Protein AF-A0A9E5F5S2-F1 (afdb_monomer_lite)

Radius of gyration: 26.79 Å; chains: 1; bounding box: 68×52×67 Å

Foldseek 3Di:
DPPQQPWDVSLLVVLCVVVVDPDSVLLLVLLQQLLVVCQPAQDPVQKDDLVVDKFFQAQVQWTFADPFFPWFDKKKAQPDDDDDPDSQAAMEIEDQDDPVVLVVVVVVVVVDDDPPDDRHHHYWYWDDDPRIIAIVVGDHGGGMMRTIGGTGKARFFAFDDKAQQFFKWWFADWDDQAQIKTKIFQGPFCPVDDQQWKKAWADDQWALFDVRIWGFHADPDGGMTMTTRHDNGGTGTTMTGRTITGPDTGTDIPCCRPPVLSSNLSSQLSVCVVVVNNVSSVVSVVSNVVSSVVSVCVVCVPDDPPDDPDDD

Secondary structure (DSSP, 8-state):
------SHHHHHHHHHHHHT---HHHHHHHHHHHHHHHTT---TTSB--TTT-EEE--TTSEEEPPTTEEEEEEEEE-SS-SS-----SPEEEEE---HHHHHHHHHHHHHS---TTSPPEEEEEEEEETTEEEEESPPPTT-EEEEEEEEPPPPTTSBPPPEEEEEEEEEEEEESSSSEEEEEE--S-STT--TT-EEEEEESSSB-SSS-EEEEEEEEETTEEEEEE-SSSPPB-EEEEEEEEES-B----HHHHH-HHHHHHHHHHHHHHHTT-HHHHHHHHHHHHHHHHHHHHHHHTT----S-----

Sequence (312 aa):
MSTMIPNADALVTYIKDFTGSTNDAEIKQCIFLAELSMRNLEIPALRTNPWQTIGTIDQDGYLPIPSDMLKPIVFFSTGNGGSATNGTGPWVVYDRIGERDMIAQQLVSQYYLNPVNIPQVYRGTFAEIGQNYEFTPVLGSGAQINMYYYTTWPLLFAAEDDTIASTFGNITTRTGSGPYTITISSLSSSDAFTVGDTIEATAGTGSFGASNTVTVATIANATAITATVTGNVAPTVGTVTNITIVDQTVQNNLVLQSWPEGYVYGTLREYYLKRKMAEDAAVWAQKWNLAWETVTDQNNKGKWSGGHTKMW

Structure (mmCIF, N/CA/C/O backbone):
data_AF-A0A9E5F5S2-F1
#
_entry.id   AF-A0A9E5F5S2-F1
#
loop_
_atom_site.group_PDB
_atom_site.id
_atom_site.type_symbol
_atom_site.label_atom_id
_atom_site.label_alt_id
_atom_site.label_comp_id
_atom_site.label_asym_id
_atom_site.label_entity_id
_atom_site.label_seq_id
_atom_site.pdbx_PDB_ins_code
_atom_site.Cartn_x
_atom_site.Cartn_y
_atom_site.Cartn_z
_atom_site.occupancy
_atom_site.B_iso_or_equiv
_atom_site.auth_seq_id
_atom_site.auth_comp_id
_atom_site.auth_asym_id
_atom_site.auth_atom_id
_atom_site.pdbx_PDB_model_num
ATOM 1 N N . MET A 1 1 ? 2.579 27.359 2.853 1.00 37.12 1 MET A N 1
ATOM 2 C CA . MET A 1 1 ? 2.067 26.768 4.104 1.00 37.12 1 MET A CA 1
ATOM 3 C C . MET A 1 1 ? 2.261 25.273 3.932 1.00 37.12 1 MET A C 1
ATOM 5 O O . MET A 1 1 ? 1.637 24.726 3.039 1.00 37.12 1 MET A O 1
ATOM 9 N N . SER A 1 2 ? 3.236 24.670 4.619 1.00 41.84 2 SER A N 1
ATOM 10 C CA . SER A 1 2 ? 3.487 23.227 4.508 1.00 41.84 2 SER A CA 1
ATOM 11 C C . SER A 1 2 ? 2.298 22.507 5.138 1.00 41.84 2 SER A C 1
ATOM 13 O O . SER A 1 2 ? 2.168 22.474 6.360 1.00 41.84 2 SER A O 1
ATOM 15 N N . THR A 1 3 ? 1.366 22.040 4.311 1.00 56.81 3 THR A N 1
ATOM 16 C CA . THR A 1 3 ? 0.305 21.121 4.724 1.00 56.81 3 THR A CA 1
ATOM 17 C C . THR A 1 3 ? 0.947 19.755 4.883 1.00 56.81 3 THR A C 1
ATOM 19 O O . THR A 1 3 ? 0.893 18.922 3.984 1.00 56.81 3 THR A O 1
ATOM 22 N N . MET A 1 4 ? 1.637 19.552 6.001 1.00 72.75 4 MET A N 1
ATOM 23 C CA . MET A 1 4 ? 2.136 18.233 6.356 1.00 72.75 4 MET A CA 1
ATOM 24 C C . MET A 1 4 ? 0.919 17.353 6.649 1.00 72.75 4 MET A C 1
ATOM 26 O O . MET A 1 4 ? 0.222 17.572 7.637 1.00 72.75 4 MET A O 1
ATOM 30 N N . ILE A 1 5 ? 0.637 16.411 5.750 1.00 87.69 5 ILE A N 1
ATOM 31 C CA . ILE A 1 5 ? -0.422 15.414 5.896 1.00 87.69 5 ILE A CA 1
ATOM 32 C C . ILE A 1 5 ? 0.236 14.170 6.507 1.00 87.69 5 ILE A C 1
ATOM 34 O O . ILE A 1 5 ? 0.958 13.462 5.804 1.00 87.69 5 ILE A O 1
ATOM 38 N N . PRO A 1 6 ? 0.076 13.925 7.821 1.00 87.31 6 PRO A N 1
ATOM 39 C CA . PRO A 1 6 ? 0.868 12.914 8.521 1.00 87.31 6 PRO A CA 1
ATOM 40 C C . PRO A 1 6 ? 0.504 11.478 8.124 1.00 87.31 6 PRO A C 1
ATOM 42 O O . PRO A 1 6 ? 1.368 10.607 8.171 1.00 87.31 6 PRO A O 1
ATOM 45 N N . ASN A 1 7 ? -0.750 11.224 7.744 1.00 91.62 7 ASN A N 1
ATOM 46 C CA . ASN A 1 7 ? -1.261 9.899 7.401 1.00 91.62 7 ASN A CA 1
ATOM 47 C C . ASN A 1 7 ? -2.506 9.980 6.497 1.00 91.62 7 ASN A C 1
ATOM 49 O O . ASN A 1 7 ? -3.013 11.066 6.189 1.00 91.62 7 ASN A O 1
ATOM 53 N N . ALA A 1 8 ? -2.989 8.816 6.068 1.00 92.06 8 ALA A N 1
ATOM 54 C CA . ALA A 1 8 ? -4.125 8.664 5.171 1.00 92.06 8 ALA A CA 1
ATOM 55 C C . ALA A 1 8 ? -5.435 9.219 5.764 1.00 92.06 8 ALA A C 1
ATOM 57 O O . ALA A 1 8 ? -6.196 9.887 5.062 1.00 92.06 8 ALA A O 1
ATOM 58 N N . ASP A 1 9 ? -5.690 9.029 7.058 1.00 91.81 9 ASP A N 1
ATOM 59 C CA . ASP A 1 9 ? -6.893 9.572 7.708 1.00 91.81 9 ASP A CA 1
ATOM 60 C C . ASP A 1 9 ? -6.881 11.107 7.802 1.00 91.81 9 ASP A C 1
ATOM 62 O O . ASP A 1 9 ? -7.912 11.765 7.608 1.00 91.81 9 ASP A O 1
ATOM 66 N N . ALA A 1 10 ? -5.710 11.711 8.017 1.00 92.12 10 ALA A N 1
ATOM 67 C CA . ALA A 1 10 ? -5.547 13.158 7.948 1.00 92.12 10 ALA A CA 1
ATOM 68 C C . ALA A 1 10 ? -5.768 13.684 6.522 1.00 92.12 10 ALA A C 1
ATOM 70 O O . ALA A 1 10 ? -6.356 14.753 6.359 1.00 92.12 10 ALA A O 1
ATOM 71 N N . LEU A 1 11 ? -5.366 12.927 5.489 1.00 94.00 11 LEU A N 1
ATOM 72 C CA . LEU A 1 11 ? -5.682 13.252 4.094 1.00 94.00 11 LEU A CA 1
ATOM 73 C C . LEU A 1 11 ? -7.197 13.247 3.862 1.00 94.00 11 LEU A C 1
ATOM 75 O O . LEU A 1 11 ? -7.732 14.197 3.294 1.00 94.00 11 LEU A O 1
ATOM 79 N N . VAL A 1 12 ? -7.898 12.207 4.322 1.00 94.75 12 VAL A N 1
ATOM 80 C CA . VAL A 1 12 ? -9.362 12.116 4.199 1.00 94.75 12 VAL A CA 1
ATOM 81 C C . VAL A 1 12 ? -10.023 13.305 4.885 1.00 94.75 12 VAL A C 1
ATOM 83 O O . VAL A 1 12 ? -10.849 13.977 4.271 1.00 94.75 12 VAL A O 1
ATOM 86 N N . THR A 1 13 ? -9.620 13.606 6.120 1.00 93.88 13 THR A N 1
ATOM 87 C CA . THR A 1 13 ? -10.146 14.741 6.891 1.00 93.88 13 THR A CA 1
ATOM 88 C C . THR A 1 13 ? -9.920 16.061 6.159 1.00 93.88 13 THR A C 1
ATOM 90 O O . THR A 1 13 ? -10.861 16.825 5.961 1.00 93.88 13 THR A O 1
ATOM 93 N N . TYR A 1 14 ? -8.709 16.287 5.647 1.00 93.88 14 TYR A N 1
ATOM 94 C CA . TYR A 1 14 ? -8.384 17.482 4.872 1.00 93.88 14 TYR A CA 1
ATOM 95 C C . TYR A 1 14 ? -9.286 17.641 3.637 1.00 93.88 14 TYR A C 1
ATOM 97 O O . TYR A 1 14 ? -9.810 18.725 3.378 1.00 93.88 14 TYR A O 1
ATOM 105 N N . ILE A 1 15 ? -9.502 16.564 2.875 1.00 94.56 15 ILE A N 1
ATOM 106 C CA . ILE A 1 15 ? -10.352 16.604 1.679 1.00 94.56 15 ILE A CA 1
ATOM 107 C C . ILE A 1 15 ? -11.823 16.824 2.050 1.00 94.56 15 ILE A C 1
ATOM 109 O O . ILE A 1 15 ? -12.520 17.554 1.341 1.00 94.56 15 ILE A O 1
ATOM 113 N N . LYS A 1 16 ? -12.306 16.249 3.158 1.00 94.38 16 LYS A N 1
ATOM 114 C CA . LYS A 1 16 ? -13.664 16.503 3.669 1.00 94.38 16 LYS A CA 1
ATOM 115 C C . LYS A 1 16 ? -13.862 17.973 3.990 1.00 94.38 16 LYS A C 1
ATOM 117 O O . LYS A 1 16 ? -14.808 18.569 3.482 1.00 94.38 16 LYS A O 1
ATOM 122 N N . ASP A 1 17 ? -12.943 18.555 4.751 1.00 93.31 17 ASP A N 1
ATOM 123 C CA . ASP A 1 17 ? -13.010 19.959 5.152 1.00 93.31 17 ASP A CA 1
ATOM 124 C C . ASP A 1 17 ? -12.942 20.889 3.937 1.00 93.31 17 ASP A C 1
ATOM 126 O O . ASP A 1 17 ? -13.675 21.874 3.858 1.00 93.31 17 ASP A O 1
ATOM 130 N N . PHE A 1 18 ? -12.111 20.547 2.948 1.00 92.56 18 PHE A N 1
ATOM 131 C CA . PHE A 1 18 ? -11.985 21.322 1.717 1.00 92.56 18 PHE A CA 1
ATOM 132 C C . PHE A 1 18 ? -13.246 21.265 0.843 1.00 92.56 18 PHE A C 1
ATOM 134 O O . PHE A 1 18 ? -13.665 22.269 0.270 1.00 92.56 18 PHE A O 1
ATOM 141 N N . THR A 1 19 ? -13.839 20.080 0.702 1.00 92.19 19 THR A N 1
ATOM 142 C CA . THR A 1 19 ? -14.948 19.839 -0.235 1.00 92.19 19 THR A CA 1
ATOM 143 C C . THR A 1 19 ? -16.335 19.970 0.391 1.00 92.19 19 THR A C 1
ATOM 145 O O . THR A 1 19 ? -17.329 19.985 -0.337 1.00 92.19 19 THR A O 1
ATOM 148 N N . GLY A 1 20 ? -16.422 20.011 1.723 1.00 91.81 20 GLY A N 1
ATOM 149 C CA . GLY A 1 20 ? -17.671 19.903 2.478 1.00 91.81 20 GLY A CA 1
ATOM 150 C C . GLY A 1 20 ? -18.318 18.511 2.423 1.00 91.81 20 GLY A C 1
ATOM 151 O O . GLY A 1 20 ? -19.494 18.373 2.757 1.00 91.81 20 GLY A O 1
ATOM 152 N N . SER A 1 21 ? -17.597 17.481 1.965 1.00 91.19 21 SER A N 1
ATOM 153 C CA . SER A 1 21 ? -18.127 16.118 1.862 1.00 91.19 21 SER A CA 1
ATOM 154 C C . SER A 1 21 ? -18.265 15.446 3.228 1.00 91.19 21 SER A C 1
ATOM 156 O O . SER A 1 21 ? -17.401 15.566 4.095 1.00 91.19 21 SER A O 1
ATOM 158 N N . THR A 1 22 ? -19.318 14.645 3.389 1.00 92.12 22 THR A N 1
ATOM 159 C CA . THR A 1 22 ? -19.547 13.799 4.571 1.00 92.12 22 THR A CA 1
ATOM 160 C C . THR A 1 22 ? -19.318 12.308 4.300 1.00 92.12 22 THR A C 1
ATOM 162 O O . THR A 1 22 ? -19.498 11.496 5.204 1.00 92.12 22 THR A O 1
ATOM 165 N N . ASN A 1 23 ? -18.940 11.932 3.071 1.00 92.69 23 ASN A N 1
ATOM 166 C CA . ASN A 1 23 ? -18.805 10.536 2.656 1.00 92.69 23 ASN A CA 1
ATOM 167 C C . ASN A 1 23 ? -17.335 10.093 2.581 1.00 92.69 23 ASN A C 1
ATOM 169 O O . ASN A 1 23 ? -16.642 10.330 1.589 1.00 92.69 23 ASN A O 1
ATOM 173 N N . ASP A 1 24 ? -16.888 9.395 3.623 1.00 92.56 24 ASP A N 1
ATOM 174 C CA . ASP A 1 24 ? -15.506 8.922 3.758 1.00 92.56 24 ASP A CA 1
ATOM 175 C C . ASP A 1 24 ? -15.168 7.849 2.721 1.00 92.56 24 ASP A C 1
ATOM 177 O O . ASP A 1 24 ? -14.097 7.884 2.118 1.00 92.56 24 ASP A O 1
ATOM 181 N N . ALA A 1 25 ? -16.093 6.921 2.460 1.00 92.50 25 ALA A N 1
ATOM 182 C CA . ALA A 1 25 ? -15.890 5.853 1.485 1.00 92.50 25 ALA A CA 1
ATOM 183 C C . ALA A 1 25 ? -15.700 6.416 0.070 1.00 92.50 25 ALA A C 1
ATOM 185 O O . ALA A 1 25 ? -14.863 5.937 -0.695 1.00 92.50 25 ALA A O 1
ATOM 186 N N . GLU A 1 26 ? -16.442 7.469 -0.273 1.00 93.25 26 GLU A N 1
ATOM 187 C CA . GLU A 1 26 ? -16.270 8.163 -1.544 1.00 93.25 26 GLU A CA 1
ATOM 188 C C . GLU A 1 26 ? -14.893 8.825 -1.659 1.00 93.25 26 GLU A C 1
ATOM 190 O O . GLU A 1 26 ? -14.258 8.709 -2.708 1.00 93.25 26 GLU A O 1
ATOM 195 N N . ILE A 1 27 ? -14.426 9.504 -0.611 1.00 95.19 27 ILE A N 1
ATOM 196 C CA . ILE A 1 27 ? -13.112 10.156 -0.635 1.00 95.19 27 ILE A CA 1
ATOM 197 C C . ILE A 1 27 ? -12.002 9.115 -0.739 1.00 95.19 27 ILE A C 1
ATOM 199 O O . ILE A 1 27 ? -11.116 9.277 -1.574 1.00 95.19 27 ILE A O 1
ATOM 203 N N . LYS A 1 28 ? -12.085 8.016 0.020 1.00 94.44 28 LYS A N 1
ATOM 204 C CA . LYS A 1 28 ? -11.127 6.903 -0.072 1.00 94.44 28 LYS A CA 1
ATOM 205 C C . LYS A 1 28 ? -11.060 6.326 -1.493 1.00 94.44 28 LYS A C 1
ATOM 207 O O . LYS A 1 28 ? -9.971 6.090 -2.002 1.00 94.44 28 LYS A O 1
ATOM 212 N N . GLN A 1 29 ? -12.196 6.200 -2.188 1.00 92.81 29 GLN A N 1
ATOM 213 C CA . GLN A 1 29 ? -12.216 5.802 -3.606 1.00 92.81 29 GLN A CA 1
ATOM 214 C C . GLN A 1 29 ? -11.534 6.826 -4.526 1.00 92.81 29 GLN A C 1
ATOM 216 O O . GLN A 1 29 ? -10.833 6.439 -5.457 1.00 92.81 29 GLN A O 1
ATOM 221 N N . CYS A 1 30 ? -11.731 8.126 -4.289 1.00 94.50 30 CYS A N 1
ATOM 222 C CA . CYS A 1 30 ? -11.085 9.174 -5.087 1.00 94.50 30 CYS A CA 1
ATOM 223 C C . CYS A 1 30 ? -9.567 9.208 -4.852 1.00 94.50 30 CYS A C 1
ATOM 225 O O . CYS A 1 30 ? -8.817 9.394 -5.808 1.00 94.50 30 CYS A O 1
ATOM 227 N N . ILE A 1 31 ? -9.119 8.975 -3.612 1.00 94.94 31 ILE A N 1
ATOM 228 C CA . ILE A 1 31 ? -7.698 8.827 -3.265 1.00 94.94 31 ILE A CA 1
ATOM 229 C C . ILE A 1 31 ? -7.101 7.644 -4.026 1.00 94.94 31 ILE A C 1
ATOM 231 O O . ILE A 1 31 ? -6.091 7.806 -4.701 1.00 94.94 31 ILE A O 1
ATOM 235 N N . PHE A 1 32 ? -7.770 6.490 -4.011 1.00 93.00 32 PHE A N 1
ATOM 236 C CA . PHE A 1 32 ? -7.315 5.310 -4.743 1.00 93.00 32 PHE A CA 1
ATOM 237 C C . PHE A 1 32 ? -7.162 5.577 -6.252 1.00 93.00 32 PHE A C 1
ATOM 239 O O . PHE A 1 32 ? -6.137 5.248 -6.846 1.00 93.00 32 PHE A O 1
ATOM 246 N N . LEU A 1 33 ? -8.147 6.227 -6.885 1.00 91.81 33 LEU A N 1
ATOM 247 C CA . LEU A 1 33 ? -8.061 6.598 -8.305 1.00 91.81 33 LEU A CA 1
ATOM 248 C C . LEU A 1 33 ? -6.910 7.580 -8.580 1.00 91.81 33 LEU A C 1
ATOM 250 O O . LEU A 1 33 ? -6.203 7.442 -9.582 1.00 91.81 33 LEU A O 1
ATOM 254 N N . ALA A 1 34 ? -6.686 8.536 -7.677 1.00 91.56 34 ALA A N 1
ATOM 255 C CA . ALA A 1 34 ? -5.553 9.447 -7.756 1.00 91.56 34 ALA A CA 1
ATOM 256 C C . ALA A 1 34 ? -4.217 8.692 -7.662 1.00 91.56 34 ALA A C 1
ATOM 258 O O . ALA A 1 34 ? -3.339 8.905 -8.498 1.00 91.56 34 ALA A O 1
ATOM 259 N N . GLU A 1 35 ? -4.077 7.753 -6.724 1.00 89.94 35 GLU A N 1
ATOM 260 C CA . GLU A 1 35 ? -2.875 6.925 -6.584 1.00 89.94 35 GLU A CA 1
ATOM 261 C C . GLU A 1 35 ? -2.597 6.089 -7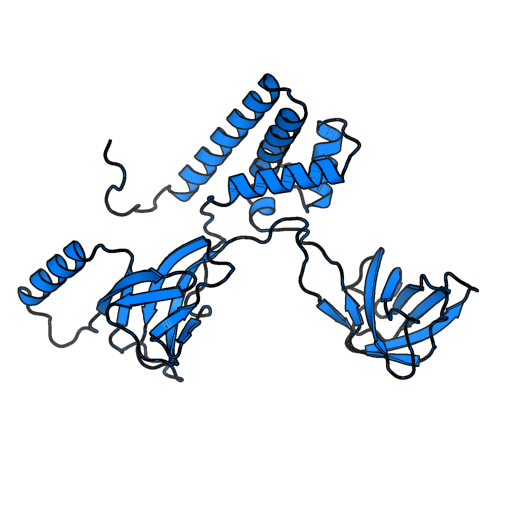.835 1.00 89.94 35 GLU A C 1
ATOM 263 O O . GLU A 1 35 ? -1.448 6.020 -8.276 1.00 89.94 35 GLU A O 1
ATOM 268 N N . LEU A 1 36 ? -3.633 5.518 -8.461 1.00 86.88 36 LEU A N 1
ATOM 269 C CA . LEU A 1 36 ? -3.489 4.798 -9.730 1.00 86.88 36 LEU A CA 1
ATOM 270 C C . LEU A 1 36 ? -2.948 5.700 -10.844 1.00 86.88 36 LEU A C 1
ATOM 272 O O . LEU A 1 36 ? -2.095 5.266 -11.615 1.00 86.88 36 LEU A O 1
ATOM 276 N N . SER A 1 37 ? -3.386 6.961 -10.911 1.00 82.88 37 SER A N 1
ATOM 277 C CA . SER A 1 37 ? -2.828 7.930 -11.867 1.00 82.88 37 SER A CA 1
ATOM 278 C C . SER A 1 37 ? -1.378 8.304 -11.547 1.00 82.88 37 SER A C 1
ATOM 280 O O . SER A 1 37 ? -0.596 8.605 -12.449 1.00 82.88 37 SER A O 1
ATOM 282 N N . MET A 1 38 ? -0.998 8.241 -10.269 1.00 81.38 38 MET A N 1
ATOM 283 C CA . MET A 1 38 ? 0.338 8.595 -9.813 1.00 81.38 38 MET A CA 1
ATOM 284 C C . MET A 1 38 ? 1.350 7.461 -9.976 1.00 81.38 38 MET A C 1
ATOM 286 O O . MET A 1 38 ? 2.538 7.752 -10.023 1.00 81.38 38 MET A O 1
ATOM 290 N N . ARG A 1 39 ? 0.916 6.198 -10.112 1.00 78.12 39 ARG A N 1
ATOM 291 C CA . ARG A 1 39 ? 1.758 4.979 -10.148 1.00 78.12 39 ARG A CA 1
ATOM 292 C C . ARG A 1 39 ? 2.983 5.031 -11.063 1.00 78.12 39 ARG A C 1
ATOM 294 O O . ARG A 1 39 ? 3.971 4.370 -10.773 1.00 78.12 39 ARG A O 1
ATOM 301 N N . ASN A 1 40 ? 2.938 5.817 -12.133 1.00 68.88 40 ASN A N 1
ATOM 302 C CA . ASN A 1 40 ? 4.051 5.956 -13.074 1.00 68.88 40 ASN A CA 1
ATOM 303 C C . ASN A 1 40 ? 5.129 6.957 -12.617 1.00 68.88 40 ASN A C 1
ATOM 305 O O . ASN A 1 40 ? 6.043 7.263 -13.384 1.00 68.88 40 ASN A O 1
ATOM 309 N N . LEU A 1 41 ? 5.021 7.507 -11.403 1.00 71.69 41 LEU A N 1
ATOM 310 C CA . LEU A 1 41 ? 5.956 8.501 -10.896 1.00 71.69 41 LEU A CA 1
ATOM 311 C C . LEU A 1 41 ? 7.249 7.820 -10.461 1.00 71.69 41 LEU A C 1
ATOM 313 O O . LEU A 1 41 ? 7.277 7.054 -9.499 1.00 71.69 41 LEU A O 1
ATOM 317 N N . GLU A 1 42 ? 8.347 8.145 -11.136 1.00 63.94 42 GLU A N 1
ATOM 318 C CA . GLU A 1 42 ? 9.665 7.660 -10.741 1.00 63.94 42 GLU A CA 1
ATOM 319 C C . GLU A 1 42 ? 10.190 8.475 -9.547 1.00 63.94 42 GLU A C 1
ATOM 321 O O . GLU A 1 42 ? 10.704 9.578 -9.726 1.00 63.94 42 GLU A O 1
ATOM 326 N N . ILE A 1 43 ? 10.118 7.940 -8.325 1.00 65.25 43 ILE A N 1
ATOM 327 C CA . ILE A 1 43 ? 10.698 8.586 -7.132 1.00 65.25 43 ILE A CA 1
ATOM 328 C C . ILE A 1 43 ? 12.013 7.887 -6.748 1.00 65.25 43 ILE A C 1
ATOM 330 O O . ILE A 1 43 ? 12.046 6.659 -6.675 1.00 65.25 43 ILE A O 1
ATOM 334 N N . PRO A 1 44 ? 13.110 8.620 -6.452 1.00 61.03 44 PRO A N 1
ATOM 335 C CA . PRO A 1 44 ? 14.392 8.018 -6.067 1.00 61.03 44 PRO A CA 1
ATOM 336 C C . PRO A 1 44 ? 14.330 7.094 -4.848 1.00 61.03 44 PRO A C 1
ATOM 338 O O . PRO A 1 44 ? 15.100 6.142 -4.780 1.00 61.03 44 PRO A O 1
ATOM 341 N N . ALA A 1 45 ? 13.428 7.377 -3.903 1.00 65.88 45 ALA A N 1
ATOM 342 C CA . ALA A 1 45 ? 13.227 6.586 -2.691 1.00 65.88 45 ALA A CA 1
ATOM 343 C C . ALA A 1 45 ? 12.614 5.199 -2.961 1.00 65.88 45 ALA A C 1
ATOM 345 O O . ALA A 1 45 ? 12.667 4.331 -2.099 1.00 65.88 45 ALA A O 1
ATOM 346 N N . LEU A 1 46 ? 12.053 4.984 -4.153 1.00 75.69 46 LEU A N 1
ATOM 347 C CA . LEU A 1 46 ? 11.408 3.740 -4.561 1.00 75.69 46 LEU A CA 1
ATOM 348 C C . LEU A 1 46 ? 12.338 2.913 -5.445 1.00 75.69 46 LEU A C 1
ATOM 350 O O . LEU A 1 46 ? 12.003 2.565 -6.573 1.00 75.69 46 LEU A O 1
ATOM 354 N N . ARG A 1 47 ? 13.560 2.669 -4.977 1.00 80.81 47 ARG A N 1
ATOM 355 C CA . ARG A 1 47 ? 14.541 1.842 -5.683 1.00 80.81 47 ARG A CA 1
ATOM 356 C C . ARG A 1 47 ? 15.036 0.748 -4.763 1.00 80.81 47 ARG A C 1
ATOM 358 O O . ARG A 1 47 ? 15.318 1.005 -3.594 1.00 80.81 47 ARG A O 1
ATOM 365 N N . THR A 1 48 ? 15.185 -0.452 -5.302 1.00 86.19 48 THR A N 1
ATOM 366 C CA . THR A 1 48 ? 15.706 -1.577 -4.530 1.00 86.19 48 THR A CA 1
ATOM 367 C C . THR A 1 48 ? 17.191 -1.424 -4.215 1.00 86.19 48 THR A C 1
ATOM 369 O O . THR A 1 48 ? 17.948 -0.778 -4.942 1.00 86.19 48 THR A O 1
ATOM 372 N N . ASN A 1 49 ? 17.635 -2.057 -3.127 1.00 85.06 49 ASN A N 1
ATOM 373 C CA . ASN A 1 49 ? 19.053 -2.312 -2.909 1.00 85.06 49 ASN A CA 1
ATOM 374 C C . ASN A 1 49 ? 19.416 -3.646 -3.586 1.00 85.06 49 ASN A C 1
ATOM 376 O O . ASN A 1 49 ? 18.976 -4.698 -3.105 1.00 85.06 49 ASN A O 1
ATOM 380 N N . PRO A 1 50 ? 20.225 -3.651 -4.661 1.00 81.31 50 PRO A N 1
ATOM 381 C CA . PRO A 1 50 ? 20.505 -4.868 -5.420 1.00 81.31 50 PRO A CA 1
ATOM 382 C C . PRO A 1 50 ? 21.296 -5.914 -4.628 1.00 81.31 50 PRO A C 1
ATOM 384 O O . PRO A 1 50 ? 21.300 -7.081 -5.001 1.00 81.31 50 PRO A O 1
ATOM 387 N N . TRP A 1 51 ? 21.940 -5.538 -3.521 1.00 81.94 51 TRP A N 1
ATOM 388 C CA . TRP A 1 51 ? 22.669 -6.474 -2.656 1.00 81.94 51 TRP A CA 1
ATOM 389 C C . TRP A 1 51 ? 21.773 -7.227 -1.669 1.00 81.94 51 TRP A C 1
ATOM 391 O O . TRP A 1 51 ? 22.198 -8.223 -1.094 1.00 81.94 51 TRP A O 1
ATOM 401 N N . GLN A 1 52 ? 20.545 -6.749 -1.472 1.00 86.12 52 GLN A N 1
ATOM 402 C CA . GLN A 1 52 ? 19.534 -7.383 -0.619 1.00 86.12 52 GLN A CA 1
ATOM 403 C C . GLN A 1 52 ? 18.403 -7.996 -1.449 1.00 86.12 52 GLN A C 1
ATOM 405 O O . GLN A 1 52 ? 17.723 -8.908 -0.994 1.00 86.12 52 GLN A O 1
ATOM 410 N N . THR A 1 53 ? 18.225 -7.511 -2.678 1.00 89.06 53 THR A N 1
ATOM 411 C CA . THR A 1 53 ? 17.146 -7.918 -3.576 1.00 89.06 53 THR A CA 1
ATOM 412 C C . THR A 1 53 ? 17.686 -8.923 -4.583 1.00 89.06 53 THR A C 1
ATOM 414 O O . THR A 1 53 ? 18.234 -8.547 -5.622 1.00 89.06 53 THR A O 1
ATOM 417 N N . ILE A 1 54 ? 17.582 -10.206 -4.240 1.00 89.56 54 ILE A N 1
ATOM 418 C CA . ILE A 1 54 ? 18.155 -11.307 -5.017 1.00 89.56 54 ILE A CA 1
ATOM 419 C C . ILE A 1 54 ? 17.027 -12.184 -5.552 1.00 89.56 54 ILE A C 1
ATOM 421 O O . ILE A 1 54 ? 16.279 -12.793 -4.790 1.00 89.56 54 ILE A O 1
ATOM 425 N N . GLY A 1 55 ? 16.925 -12.244 -6.874 1.00 88.75 55 GLY A N 1
ATOM 426 C CA . GLY A 1 55 ? 16.062 -13.164 -7.595 1.00 88.75 55 GLY A CA 1
ATOM 427 C C . GLY A 1 55 ? 16.745 -14.514 -7.789 1.00 88.75 55 GLY A C 1
ATOM 428 O O . GLY A 1 55 ? 17.969 -14.577 -7.916 1.00 88.75 55 GLY A O 1
ATOM 429 N N . THR A 1 56 ? 15.965 -15.592 -7.816 1.00 91.25 56 THR A N 1
ATOM 430 C CA . THR A 1 56 ? 16.470 -16.940 -8.110 1.00 91.25 56 THR A CA 1
ATOM 431 C C . THR A 1 56 ? 15.796 -17.460 -9.367 1.00 91.25 56 THR A C 1
ATOM 433 O O . THR A 1 56 ? 14.576 -17.370 -9.489 1.00 91.25 56 THR A O 1
ATOM 436 N N . ILE A 1 57 ? 16.603 -17.977 -10.290 1.00 89.75 57 ILE A N 1
ATOM 437 C CA . ILE A 1 57 ? 16.132 -18.574 -11.537 1.00 89.75 57 ILE A CA 1
ATOM 438 C C . ILE A 1 57 ? 15.428 -19.897 -11.235 1.00 89.75 57 ILE A C 1
ATOM 440 O O . ILE A 1 57 ? 15.972 -20.742 -10.515 1.00 89.75 57 ILE A O 1
ATOM 444 N N . ASP A 1 58 ? 14.223 -20.053 -11.772 1.00 90.00 58 ASP A N 1
ATOM 445 C CA . ASP A 1 58 ? 13.410 -21.254 -11.643 1.00 90.00 58 ASP A CA 1
ATOM 446 C C . ASP A 1 58 ? 13.972 -22.429 -12.463 1.00 90.00 58 ASP A C 1
ATOM 448 O O . ASP A 1 58 ? 15.025 -22.348 -13.102 1.00 90.00 58 ASP A O 1
ATOM 452 N N . GLN A 1 59 ? 13.278 -23.565 -12.411 1.00 89.12 59 GLN A N 1
ATOM 453 C CA . GLN A 1 59 ? 13.702 -24.783 -13.099 1.00 89.12 59 GLN A CA 1
ATOM 454 C C . GLN A 1 59 ? 13.723 -24.635 -14.630 1.00 89.12 59 GLN A C 1
ATOM 456 O O . GLN A 1 59 ? 14.505 -25.322 -15.291 1.00 89.12 59 GLN A O 1
ATOM 461 N N . ASP A 1 60 ? 12.902 -23.741 -15.176 1.00 87.00 60 ASP A N 1
ATOM 462 C CA . ASP A 1 60 ? 12.736 -23.534 -16.612 1.00 87.00 60 ASP A CA 1
ATOM 463 C C . ASP A 1 60 ? 13.658 -22.426 -17.157 1.00 87.00 60 ASP A C 1
ATOM 465 O O . ASP A 1 60 ? 13.686 -22.183 -18.363 1.00 87.00 60 ASP A O 1
ATOM 469 N N . GLY A 1 61 ? 14.471 -21.798 -16.298 1.00 84.44 61 GLY A N 1
ATOM 470 C CA . GLY A 1 61 ? 15.437 -20.770 -16.689 1.00 84.44 61 GLY A CA 1
ATOM 471 C C . GLY A 1 61 ? 14.901 -19.339 -16.608 1.00 84.44 61 GLY A C 1
ATOM 472 O O . GLY A 1 61 ? 15.563 -18.418 -17.094 1.00 84.44 61 GLY A O 1
ATOM 473 N N . TYR A 1 62 ? 13.744 -19.128 -15.976 1.00 90.12 62 TYR A N 1
ATOM 474 C CA . TYR A 1 62 ? 13.117 -17.818 -15.844 1.00 90.12 62 TYR A CA 1
ATOM 475 C C . TYR A 1 62 ? 13.264 -17.225 -14.443 1.00 90.12 62 TYR A C 1
ATOM 477 O O . TYR A 1 62 ? 13.424 -17.920 -13.441 1.00 90.12 62 TYR A O 1
ATOM 485 N N . LEU A 1 63 ? 13.192 -15.899 -14.364 1.00 91.12 63 LEU A N 1
ATOM 486 C CA . LEU A 1 63 ? 13.132 -15.161 -13.107 1.00 91.12 63 LEU A CA 1
ATOM 487 C C . LEU A 1 63 ? 11.711 -14.638 -12.881 1.00 91.12 63 LEU A C 1
ATOM 489 O O . LEU A 1 63 ? 11.274 -13.793 -13.661 1.00 91.12 63 LEU A O 1
ATOM 493 N N . PRO A 1 64 ? 11.009 -15.046 -11.812 1.00 93.31 64 PRO A N 1
ATOM 494 C CA . PRO A 1 64 ? 9.727 -14.448 -11.456 1.00 93.31 64 PRO A CA 1
ATOM 495 C C . PRO A 1 64 ? 9.846 -12.940 -11.246 1.00 93.31 64 PRO A C 1
ATOM 497 O O . PRO A 1 64 ? 10.796 -12.483 -10.610 1.00 93.31 64 PRO A O 1
ATOM 500 N N . ILE A 1 65 ? 8.892 -12.166 -11.765 1.00 90.31 65 ILE A N 1
ATOM 501 C CA . ILE A 1 65 ? 8.830 -10.715 -11.563 1.00 90.31 65 ILE A CA 1
ATOM 502 C C . ILE A 1 65 ? 8.291 -10.444 -10.148 1.00 90.31 65 ILE A C 1
ATOM 504 O O . ILE A 1 65 ? 7.148 -10.809 -9.864 1.00 90.31 65 ILE A O 1
ATOM 508 N N . PRO A 1 66 ? 9.067 -9.797 -9.253 1.00 89.81 66 PRO A N 1
ATOM 509 C CA . PRO A 1 66 ? 8.555 -9.307 -7.982 1.00 89.81 66 PRO A CA 1
ATOM 510 C C . PRO A 1 66 ? 7.241 -8.533 -8.113 1.00 89.81 66 PRO A C 1
ATOM 512 O O . PRO A 1 66 ? 7.100 -7.664 -8.973 1.00 89.81 66 PRO A O 1
ATOM 515 N N . SER A 1 67 ? 6.300 -8.805 -7.210 1.00 84.62 67 SER A N 1
ATOM 516 C CA . SER A 1 67 ? 4.981 -8.160 -7.185 1.00 84.62 67 SER A CA 1
ATOM 517 C C . SER A 1 67 ? 5.043 -6.649 -6.958 1.00 84.62 67 SER A C 1
ATOM 519 O O . SER A 1 67 ? 4.097 -5.938 -7.285 1.00 84.62 67 SER A O 1
ATOM 521 N N . ASP A 1 68 ? 6.142 -6.161 -6.385 1.00 85.50 68 ASP A N 1
ATOM 522 C CA . ASP A 1 68 ? 6.393 -4.750 -6.123 1.00 85.50 68 ASP A CA 1
ATOM 523 C C . ASP A 1 68 ? 7.196 -4.064 -7.240 1.00 85.50 68 ASP A C 1
ATOM 525 O O . ASP A 1 68 ? 7.521 -2.884 -7.117 1.00 85.50 68 ASP A O 1
ATOM 529 N N . MET A 1 69 ? 7.552 -4.759 -8.325 1.00 85.19 69 MET A N 1
ATOM 530 C CA . MET A 1 69 ? 8.358 -4.174 -9.395 1.00 85.19 69 MET A CA 1
ATOM 531 C C . MET A 1 69 ? 7.514 -3.298 -10.322 1.00 85.19 69 MET A C 1
ATOM 533 O O . MET A 1 69 ? 6.668 -3.787 -11.063 1.00 85.19 69 MET A O 1
ATOM 537 N N . LEU A 1 70 ? 7.812 -1.995 -10.347 1.00 80.88 70 LEU A N 1
ATOM 538 C CA . LEU A 1 70 ? 7.234 -1.049 -11.305 1.00 80.88 70 LEU A CA 1
ATOM 539 C C . LEU A 1 70 ? 7.971 -1.094 -12.646 1.00 80.88 70 LEU A C 1
ATOM 541 O O . LEU A 1 70 ? 7.358 -1.109 -13.710 1.00 80.88 70 LEU A O 1
ATOM 545 N N . LYS A 1 71 ? 9.306 -1.029 -12.601 1.00 80.25 71 LYS A N 1
ATOM 546 C CA . LYS A 1 71 ? 10.133 -0.917 -13.805 1.00 80.25 71 LYS A CA 1
ATOM 547 C C . LYS A 1 71 ? 11.555 -1.419 -13.545 1.00 80.25 71 LYS A C 1
ATOM 549 O O . LYS A 1 71 ? 12.211 -0.891 -12.642 1.00 80.25 71 LYS A O 1
ATOM 554 N N . PRO A 1 72 ? 12.089 -2.344 -14.362 1.00 80.56 72 PRO A N 1
ATOM 555 C CA . PRO A 1 72 ? 13.460 -2.812 -14.204 1.00 80.56 72 PRO A CA 1
ATOM 556 C C . PRO A 1 72 ? 14.461 -1.717 -14.595 1.00 80.56 72 PRO A C 1
ATOM 558 O O . PRO A 1 72 ? 14.243 -0.986 -15.572 1.00 80.56 72 PRO A O 1
ATOM 561 N N . ILE A 1 73 ? 15.555 -1.596 -13.835 1.00 79.75 73 ILE A N 1
ATOM 562 C CA . ILE A 1 73 ? 16.669 -0.688 -14.147 1.00 79.75 73 ILE A CA 1
ATOM 563 C C . ILE A 1 73 ? 17.840 -1.500 -14.699 1.00 79.75 73 ILE A C 1
ATOM 565 O O . ILE A 1 73 ? 18.219 -1.297 -15.844 1.00 79.75 73 ILE A O 1
ATOM 569 N N . VAL A 1 74 ? 18.402 -2.408 -13.896 1.00 83.56 74 VAL A N 1
ATOM 570 C CA . VAL A 1 74 ? 19.539 -3.263 -14.269 1.00 83.56 74 VAL A CA 1
ATOM 571 C C . VAL A 1 74 ? 19.483 -4.560 -13.473 1.00 83.56 74 VAL A C 1
ATOM 573 O O . VAL A 1 74 ? 19.177 -4.554 -12.279 1.00 83.56 74 VAL A O 1
ATOM 576 N N . PHE A 1 75 ? 19.861 -5.660 -14.115 1.00 86.94 75 PHE A N 1
ATOM 577 C CA . PHE A 1 75 ? 20.075 -6.940 -13.449 1.00 86.94 75 PHE A CA 1
ATOM 578 C C . PHE A 1 75 ? 21.526 -7.366 -13.618 1.00 86.94 75 PHE A C 1
ATOM 580 O O . PHE A 1 75 ? 22.124 -7.133 -14.668 1.00 86.94 75 PHE A O 1
ATOM 587 N N . PHE A 1 76 ? 22.120 -7.976 -12.597 1.00 83.56 76 PHE A N 1
ATOM 588 C CA . PHE A 1 76 ? 23.477 -8.492 -12.734 1.00 83.56 76 PHE A CA 1
ATOM 589 C C . PHE A 1 76 ? 23.697 -9.791 -11.973 1.00 83.56 76 PHE A C 1
ATOM 591 O O . PHE A 1 76 ? 23.125 -10.024 -10.911 1.00 83.56 76 PHE A O 1
ATOM 598 N N . SER A 1 77 ? 24.553 -10.634 -12.542 1.00 80.31 77 SER A N 1
ATOM 599 C CA . SER A 1 77 ? 25.079 -11.829 -11.895 1.00 80.31 77 SER A CA 1
ATOM 600 C C . SER A 1 77 ? 26.548 -11.609 -11.566 1.00 80.31 77 SER A C 1
ATOM 602 O O . SER A 1 77 ? 27.326 -11.223 -12.442 1.00 80.31 77 SER A O 1
ATOM 604 N N . THR A 1 78 ? 26.938 -11.875 -10.322 1.00 71.56 78 THR A N 1
ATOM 605 C CA . THR A 1 78 ? 28.335 -11.762 -9.870 1.00 71.56 78 THR A CA 1
ATOM 606 C C . THR A 1 78 ? 29.147 -13.047 -10.06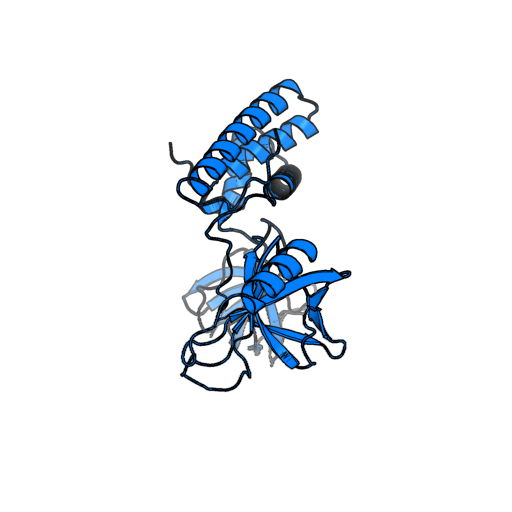8 1.00 71.56 78 THR A C 1
ATOM 608 O O . THR A 1 78 ? 30.329 -13.066 -9.731 1.00 71.56 78 THR A O 1
ATOM 611 N N . GLY A 1 79 ? 28.536 -14.108 -10.613 1.00 63.38 79 GLY A N 1
ATOM 612 C CA . GLY A 1 79 ? 29.129 -15.444 -10.699 1.00 63.38 79 GLY A CA 1
ATOM 613 C C . GLY A 1 79 ? 29.125 -16.160 -9.342 1.00 63.38 79 GLY A C 1
ATOM 614 O O . GLY A 1 79 ? 29.616 -15.630 -8.355 1.00 63.38 79 GLY A O 1
ATOM 615 N N . ASN A 1 80 ? 28.526 -17.354 -9.313 1.00 53.19 80 ASN A N 1
ATOM 616 C CA . ASN A 1 80 ? 28.398 -18.303 -8.195 1.00 53.19 80 ASN A CA 1
ATOM 617 C C . ASN A 1 80 ? 28.221 -17.705 -6.776 1.00 53.19 80 ASN A C 1
ATOM 619 O O . ASN A 1 80 ? 29.181 -17.409 -6.065 1.00 53.19 80 ASN A O 1
ATOM 623 N N . GLY A 1 81 ? 26.958 -17.597 -6.351 1.00 47.41 81 GLY A N 1
ATOM 624 C CA . GLY A 1 81 ? 26.560 -17.223 -4.997 1.00 47.41 81 GLY A CA 1
ATOM 625 C C . GLY A 1 81 ? 27.010 -18.246 -3.952 1.00 47.41 81 GLY A C 1
ATOM 626 O O . GLY A 1 81 ? 26.830 -19.451 -4.111 1.00 47.41 81 GLY A O 1
ATOM 627 N N . GLY A 1 82 ? 27.610 -17.745 -2.874 1.00 42.12 82 GLY A N 1
ATOM 628 C CA . GLY A 1 82 ? 28.048 -18.549 -1.737 1.00 42.12 82 GLY A CA 1
ATOM 629 C C . GLY A 1 82 ? 29.324 -18.004 -1.107 1.00 42.12 82 GLY A C 1
ATOM 630 O O . GLY A 1 82 ? 30.412 -18.493 -1.376 1.00 42.12 82 GLY A O 1
ATOM 631 N N . SER A 1 83 ? 29.192 -17.002 -0.235 1.00 41.25 83 SER A N 1
ATOM 632 C CA . SER A 1 83 ? 30.222 -16.639 0.752 1.00 41.25 83 SER A CA 1
ATOM 633 C C . SER A 1 83 ? 31.627 -16.285 0.216 1.00 41.25 83 SER A C 1
ATOM 635 O O . SER A 1 83 ? 32.628 -16.739 0.771 1.00 41.25 83 SER A O 1
ATOM 637 N N . ALA A 1 84 ? 31.738 -15.427 -0.804 1.00 39.59 84 ALA A N 1
ATOM 638 C CA . ALA A 1 84 ? 33.028 -14.880 -1.233 1.00 39.59 84 ALA A CA 1
ATOM 639 C C . ALA A 1 84 ? 33.047 -13.346 -1.153 1.00 39.59 84 ALA A C 1
ATOM 641 O O . ALA A 1 84 ? 32.465 -12.641 -1.969 1.00 39.59 84 ALA A O 1
ATOM 642 N N . THR A 1 85 ? 33.780 -12.829 -0.172 1.00 40.03 85 THR A N 1
ATOM 643 C CA . THR A 1 85 ? 34.110 -11.413 0.058 1.00 40.03 85 THR A CA 1
ATOM 644 C C . THR A 1 85 ? 35.067 -10.809 -0.984 1.00 40.03 85 THR A C 1
ATOM 646 O O . THR A 1 85 ? 35.640 -9.754 -0.737 1.00 40.03 85 THR A O 1
ATOM 649 N N . ASN A 1 86 ? 35.243 -11.421 -2.161 1.00 42.47 86 ASN A N 1
ATOM 650 C CA . ASN A 1 86 ? 36.161 -10.935 -3.196 1.00 42.47 86 ASN A CA 1
ATOM 651 C C . ASN A 1 86 ? 35.461 -10.831 -4.558 1.00 42.47 86 ASN A C 1
ATOM 653 O O . ASN A 1 86 ? 35.299 -11.816 -5.276 1.00 42.47 86 ASN A O 1
ATOM 657 N N . GLY A 1 87 ? 35.052 -9.604 -4.895 1.00 49.56 87 GLY A N 1
ATOM 658 C CA . GLY A 1 87 ? 34.367 -9.212 -6.130 1.00 49.56 87 GLY A CA 1
ATOM 659 C C . GLY A 1 87 ? 35.246 -9.248 -7.383 1.00 49.56 87 GLY A C 1
ATOM 660 O O . GLY A 1 87 ? 35.446 -8.223 -8.028 1.00 49.56 87 GLY A O 1
ATOM 661 N N . THR A 1 88 ? 35.754 -10.423 -7.746 1.00 47.62 88 THR A N 1
ATOM 662 C CA . THR A 1 88 ? 36.561 -10.633 -8.962 1.00 47.62 88 THR A CA 1
ATOM 663 C C . THR A 1 88 ? 36.134 -11.894 -9.719 1.00 47.62 88 THR A C 1
ATOM 665 O O . THR A 1 88 ? 36.960 -12.743 -10.043 1.00 47.62 88 THR A O 1
ATOM 668 N N . GLY A 1 89 ? 34.834 -12.035 -9.986 1.00 51.94 89 GLY A N 1
ATOM 669 C CA . GLY A 1 89 ? 34.304 -12.923 -11.032 1.00 51.94 89 GLY A CA 1
ATOM 670 C C . GLY A 1 89 ? 33.991 -12.137 -12.314 1.00 51.94 89 GLY A C 1
ATOM 671 O O . GLY A 1 89 ? 34.003 -10.906 -12.270 1.00 51.94 89 GLY A O 1
ATOM 672 N N . PRO A 1 90 ? 33.722 -12.782 -13.464 1.00 54.50 90 PRO A N 1
ATOM 673 C CA . PRO A 1 90 ? 33.110 -12.100 -14.602 1.00 54.50 90 PRO A CA 1
ATOM 674 C C . PRO A 1 90 ? 31.674 -11.698 -14.242 1.00 54.50 90 PRO A C 1
ATOM 676 O O . PRO A 1 90 ? 30.915 -12.510 -13.715 1.00 54.50 90 PRO A O 1
ATOM 679 N N . TRP A 1 91 ? 31.305 -10.444 -14.502 1.00 68.25 91 TRP A N 1
ATOM 680 C CA . TRP A 1 91 ? 29.957 -9.947 -14.205 1.00 68.25 91 TRP A CA 1
ATOM 681 C C . TRP A 1 91 ? 29.144 -10.005 -15.487 1.00 68.25 91 TRP A C 1
ATOM 683 O O . TRP A 1 91 ? 29.585 -9.468 -16.503 1.00 68.25 91 TRP A O 1
ATOM 693 N N . VAL A 1 92 ? 27.966 -10.623 -15.450 1.00 72.38 92 VAL A N 1
ATOM 694 C CA . VAL A 1 92 ? 26.995 -10.470 -16.541 1.00 72.38 92 VAL A CA 1
ATOM 695 C C . VAL A 1 92 ? 26.018 -9.388 -16.124 1.00 72.38 92 VAL A C 1
ATOM 697 O O . VAL A 1 92 ? 25.336 -9.539 -15.114 1.00 72.38 92 VAL A O 1
ATOM 700 N N . VAL A 1 93 ? 25.978 -8.291 -16.874 1.00 79.06 93 VAL A N 1
ATOM 701 C CA . VAL A 1 93 ? 25.037 -7.189 -16.661 1.00 79.06 93 VAL A CA 1
ATOM 702 C C . VAL A 1 93 ? 23.990 -7.237 -17.761 1.00 79.06 93 VAL A C 1
ATOM 704 O O . VAL A 1 93 ? 24.320 -7.085 -18.939 1.00 79.06 93 VAL A O 1
ATOM 707 N N . TYR A 1 94 ? 22.738 -7.426 -17.366 1.00 78.38 94 TYR A N 1
ATOM 708 C CA . TYR A 1 94 ? 21.586 -7.431 -18.251 1.00 78.38 94 TYR A CA 1
ATOM 709 C C . TYR A 1 94 ? 20.913 -6.058 -18.251 1.00 78.38 94 TYR A C 1
ATOM 711 O O . TYR A 1 94 ? 20.649 -5.474 -17.195 1.00 78.38 94 TYR A O 1
ATOM 719 N N . ASP A 1 95 ? 20.648 -5.553 -19.450 1.00 75.56 95 ASP A N 1
ATOM 720 C CA . ASP A 1 95 ? 20.024 -4.254 -19.704 1.00 75.56 95 ASP A CA 1
ATOM 721 C C . ASP A 1 95 ? 18.985 -4.391 -20.832 1.00 75.56 95 ASP A C 1
ATOM 723 O O . ASP A 1 95 ? 19.021 -5.354 -21.599 1.00 75.56 95 ASP A O 1
ATOM 727 N N . ARG A 1 96 ? 18.081 -3.417 -20.975 1.00 68.56 96 ARG A N 1
ATOM 728 C CA . ARG A 1 96 ? 17.091 -3.329 -22.063 1.00 68.56 96 ARG A CA 1
ATOM 729 C C . ARG A 1 96 ? 17.702 -2.827 -23.370 1.00 68.56 96 ARG A C 1
ATOM 731 O O . ARG A 1 96 ? 17.166 -1.936 -24.028 1.00 68.56 96 ARG A O 1
ATOM 738 N N . ILE A 1 97 ? 18.839 -3.390 -23.754 1.00 61.62 97 ILE A N 1
ATOM 739 C CA . ILE A 1 97 ? 19.432 -3.140 -25.064 1.00 61.62 97 ILE A CA 1
ATOM 740 C C . ILE A 1 97 ? 18.751 -4.028 -26.109 1.00 61.62 97 ILE A C 1
ATOM 742 O O . ILE A 1 97 ? 18.515 -5.216 -25.881 1.00 61.62 97 ILE A O 1
ATOM 746 N N . GLY A 1 98 ? 18.432 -3.449 -27.269 1.00 61.88 98 GLY A N 1
ATOM 747 C CA . GLY A 1 98 ? 17.936 -4.221 -28.406 1.00 61.88 98 GLY A CA 1
ATOM 748 C C . GLY A 1 98 ? 19.016 -5.171 -28.930 1.00 61.88 98 GLY A C 1
ATOM 749 O O . GLY A 1 98 ? 20.201 -4.831 -28.934 1.00 61.88 98 GLY A O 1
ATOM 750 N N . GLU A 1 99 ? 18.618 -6.346 -29.421 1.00 58.75 99 GLU A N 1
ATOM 751 C CA . GLU A 1 99 ? 19.537 -7.398 -29.894 1.00 58.75 99 GLU A CA 1
ATOM 752 C C . GLU A 1 99 ? 20.550 -6.891 -30.936 1.00 58.75 99 GLU A C 1
ATOM 754 O O . GLU A 1 99 ? 21.714 -7.291 -30.942 1.00 58.75 99 GLU A O 1
ATOM 759 N N . ARG A 1 100 ? 20.140 -5.939 -31.785 1.00 56.62 100 ARG A N 1
ATOM 760 C CA . ARG A 1 100 ? 20.996 -5.326 -32.811 1.00 56.62 100 ARG A CA 1
ATOM 761 C C . ARG A 1 100 ? 22.161 -4.523 -32.220 1.00 56.62 100 ARG A C 1
ATOM 763 O O . ARG A 1 100 ? 23.261 -4.554 -32.770 1.00 56.62 100 ARG A O 1
ATOM 770 N N . ASP A 1 101 ?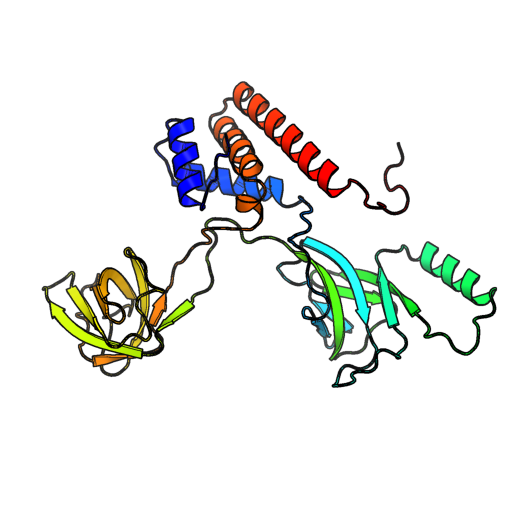 21.938 -3.829 -31.108 1.00 59.53 101 ASP A N 1
ATOM 771 C CA . ASP A 1 101 ? 22.972 -3.022 -30.454 1.00 59.53 101 ASP A CA 1
ATOM 772 C C . ASP A 1 101 ? 23.921 -3.912 -29.636 1.00 59.53 101 ASP A C 1
ATOM 774 O O . ASP A 1 101 ? 25.123 -3.648 -29.578 1.00 59.53 101 ASP A O 1
ATOM 778 N N . MET A 1 102 ? 23.413 -5.028 -29.100 1.00 64.38 102 MET A N 1
ATOM 779 C CA . MET A 1 102 ? 24.231 -6.082 -28.492 1.00 64.38 102 MET A CA 1
ATOM 780 C C . MET A 1 102 ? 25.185 -6.713 -29.520 1.00 64.38 102 MET A C 1
ATOM 782 O O . MET A 1 102 ? 26.381 -6.827 -29.255 1.00 64.38 102 MET A O 1
ATOM 786 N N . ILE A 1 103 ? 24.690 -7.053 -30.716 1.00 60.28 103 ILE A N 1
ATOM 787 C CA . ILE A 1 103 ? 25.512 -7.600 -31.811 1.00 60.28 103 ILE A CA 1
ATOM 788 C C . ILE A 1 103 ? 26.569 -6.583 -32.262 1.00 60.28 103 ILE A C 1
ATOM 790 O O . ILE A 1 103 ? 27.733 -6.941 -32.444 1.00 60.28 103 ILE A O 1
ATOM 794 N N . ALA A 1 104 ? 26.202 -5.305 -32.399 1.00 58.81 104 ALA A N 1
ATOM 795 C CA . ALA A 1 104 ? 27.146 -4.253 -32.770 1.00 58.81 104 ALA A CA 1
ATOM 796 C C . ALA A 1 104 ? 28.281 -4.106 -31.740 1.00 58.81 104 ALA A C 1
ATOM 798 O O . ALA A 1 104 ? 29.448 -4.002 -32.118 1.00 58.81 104 ALA A O 1
ATOM 799 N N . GLN A 1 105 ? 27.967 -4.158 -30.443 1.00 63.62 105 GLN A N 1
ATOM 800 C CA . GLN A 1 105 ? 28.978 -4.093 -29.384 1.00 63.62 105 GLN A CA 1
ATOM 801 C C . GLN A 1 105 ? 29.836 -5.359 -29.299 1.00 63.62 105 GLN A C 1
ATOM 803 O O . GLN A 1 105 ? 31.041 -5.255 -29.072 1.00 63.62 105 GLN A O 1
ATOM 808 N N . GLN A 1 106 ? 29.258 -6.542 -29.521 1.00 64.88 106 GLN A N 1
ATOM 809 C CA . GLN A 1 106 ? 30.017 -7.794 -29.591 1.00 64.88 106 GLN A CA 1
ATOM 810 C C . GLN A 1 106 ? 31.003 -7.792 -30.764 1.00 64.88 106 GLN A C 1
ATOM 812 O O . GLN A 1 106 ? 32.160 -8.166 -30.583 1.00 64.88 106 GLN A O 1
ATOM 817 N N . LEU A 1 107 ? 30.586 -7.305 -31.938 1.00 60.66 107 LEU A N 1
ATOM 818 C CA . LEU A 1 107 ? 31.473 -7.142 -33.091 1.00 60.66 107 LEU A CA 1
ATOM 819 C C . LEU A 1 107 ? 32.598 -6.151 -32.783 1.00 60.66 107 LEU A C 1
ATOM 821 O O . LEU A 1 107 ? 33.762 -6.465 -33.001 1.00 60.66 107 LEU A O 1
ATOM 825 N N . VAL A 1 108 ? 32.282 -4.993 -32.197 1.00 61.50 108 VAL A N 1
ATOM 826 C CA . VAL A 1 108 ? 33.288 -4.011 -31.757 1.00 61.50 108 VAL A CA 1
ATOM 827 C C . VAL A 1 108 ? 34.273 -4.636 -30.763 1.00 61.50 108 VAL A C 1
ATOM 829 O O . VAL A 1 108 ? 35.481 -4.521 -30.954 1.00 61.50 108 VAL A O 1
ATOM 832 N N . SER A 1 109 ? 33.796 -5.375 -29.760 1.00 62.16 109 SER A N 1
ATOM 833 C CA . SER A 1 109 ? 34.654 -6.057 -28.783 1.00 62.16 109 SER A CA 1
ATOM 834 C C . SER A 1 109 ? 35.575 -7.119 -29.398 1.00 62.16 109 SER A C 1
ATOM 836 O O . SER A 1 109 ? 36.592 -7.430 -28.785 1.00 62.16 109 SER A O 1
ATOM 838 N N . GLN A 1 110 ? 35.248 -7.689 -30.562 1.00 59.88 110 GLN A N 1
ATOM 839 C CA . GLN A 1 110 ? 36.139 -8.613 -31.277 1.00 59.88 110 GLN A CA 1
ATOM 840 C C . GLN A 1 110 ? 37.259 -7.884 -32.034 1.00 59.88 110 GLN A C 1
ATOM 842 O O . GLN A 1 110 ? 38.323 -8.461 -32.251 1.00 59.88 110 GLN A O 1
ATOM 847 N N . TYR A 1 111 ? 37.041 -6.623 -32.418 1.00 56.97 111 TYR A N 1
ATOM 848 C CA . TYR A 1 111 ? 38.029 -5.811 -33.135 1.00 56.97 111 TYR A CA 1
ATOM 849 C C . TYR A 1 111 ? 39.004 -5.064 -32.211 1.00 56.97 111 TYR A C 1
ATOM 851 O O . TYR A 1 111 ? 40.0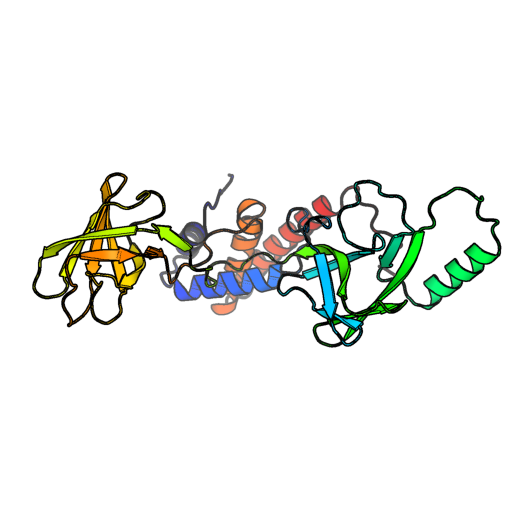63 -4.636 -32.672 1.00 56.97 111 TYR A O 1
ATOM 859 N N . TYR A 1 112 ? 38.695 -4.928 -30.917 1.00 58.06 112 TYR A N 1
ATOM 860 C CA . TYR A 1 112 ? 39.592 -4.327 -29.925 1.00 58.06 112 TYR A CA 1
ATOM 861 C C . TYR A 1 112 ? 40.266 -5.404 -29.058 1.00 58.06 112 TYR A C 1
ATOM 863 O O . TYR A 1 112 ? 39.614 -6.270 -28.484 1.00 58.06 112 TYR A O 1
ATOM 871 N N . LEU A 1 113 ? 41.599 -5.342 -28.945 1.00 55.88 113 LEU A N 1
ATOM 872 C CA . LEU A 1 113 ? 42.386 -6.204 -28.058 1.00 55.88 113 LEU A CA 1
ATOM 873 C C . LEU A 1 113 ? 42.019 -5.921 -26.596 1.00 55.88 113 LEU A C 1
ATOM 875 O O . LEU A 1 113 ? 42.376 -4.876 -26.051 1.00 55.88 113 LEU A O 1
ATOM 879 N N . ASN A 1 114 ? 41.343 -6.870 -25.952 1.00 58.66 114 ASN A N 1
ATOM 880 C CA . ASN A 1 114 ? 41.091 -6.806 -24.517 1.00 58.66 114 ASN A CA 1
ATOM 881 C C . ASN A 1 114 ? 42.413 -7.037 -23.756 1.00 58.66 114 ASN A C 1
ATOM 883 O O . ASN A 1 114 ? 43.044 -8.083 -23.940 1.00 58.66 114 ASN A O 1
ATOM 887 N N . PRO A 1 115 ? 42.867 -6.096 -22.908 1.00 59.28 115 PRO A N 1
ATOM 888 C CA . PRO A 1 115 ? 44.080 -6.282 -22.120 1.00 59.28 115 PRO A CA 1
ATOM 889 C C . PRO A 1 115 ? 43.903 -7.435 -21.120 1.00 59.28 115 PRO A C 1
ATOM 891 O O . PRO A 1 115 ? 42.844 -7.608 -20.524 1.00 59.28 115 PRO A O 1
ATOM 894 N N . VAL A 1 116 ? 44.964 -8.219 -20.917 1.00 55.44 116 VAL A N 1
ATOM 895 C CA . VAL A 1 116 ? 44.918 -9.588 -20.354 1.00 55.44 116 VAL A CA 1
ATOM 896 C C . VAL A 1 116 ? 44.539 -9.669 -18.856 1.00 55.44 116 VAL A C 1
ATOM 898 O O . VAL A 1 116 ? 44.416 -10.762 -18.328 1.00 55.44 116 VAL A O 1
ATOM 901 N N . ASN A 1 117 ? 44.295 -8.556 -18.154 1.00 58.78 117 ASN A N 1
ATOM 902 C CA . ASN A 1 117 ? 44.167 -8.543 -16.683 1.00 58.78 117 ASN A CA 1
ATOM 903 C C . ASN A 1 117 ? 43.006 -7.697 -16.119 1.00 58.78 117 ASN A C 1
ATOM 905 O O . ASN A 1 117 ? 43.023 -7.365 -14.935 1.00 58.78 117 ASN A O 1
ATOM 909 N N . ILE A 1 118 ? 42.007 -7.322 -16.924 1.00 58.84 118 ILE A N 1
ATOM 910 C CA . ILE A 1 118 ? 40.803 -6.646 -16.407 1.00 58.84 118 ILE A CA 1
ATOM 911 C C . ILE A 1 118 ? 39.647 -7.645 -16.242 1.00 58.84 118 ILE A C 1
ATOM 913 O O . ILE A 1 118 ? 39.439 -8.469 -17.136 1.00 58.84 118 ILE A O 1
ATOM 917 N N . PRO A 1 119 ? 38.878 -7.591 -15.134 1.00 57.59 119 PRO A N 1
ATOM 918 C CA . PRO A 1 119 ? 37.644 -8.359 -15.005 1.00 57.59 119 PRO A CA 1
ATOM 919 C C . PRO A 1 119 ? 36.727 -8.084 -16.198 1.00 57.59 119 PRO A C 1
ATOM 921 O O . PRO A 1 119 ? 36.400 -6.932 -16.490 1.00 57.59 119 PRO A O 1
ATOM 924 N N . GLN A 1 120 ? 36.338 -9.136 -16.915 1.00 59.59 120 GLN A N 1
ATOM 925 C CA . GLN A 1 120 ? 35.465 -9.000 -18.074 1.00 59.59 120 GLN A CA 1
ATOM 926 C C . GLN A 1 120 ? 34.015 -8.834 -17.614 1.00 59.59 120 GLN A C 1
ATOM 928 O O . GLN A 1 120 ? 33.472 -9.688 -16.910 1.00 59.59 120 GLN A O 1
ATOM 933 N N . VAL A 1 121 ? 33.395 -7.725 -18.023 1.00 67.56 121 VAL A N 1
ATOM 934 C CA . VAL A 1 121 ? 31.956 -7.496 -17.871 1.00 67.56 121 VAL A CA 1
ATOM 935 C C . VAL A 1 121 ? 31.277 -7.908 -19.169 1.00 67.56 121 VAL A C 1
ATOM 937 O O . VAL A 1 121 ? 31.469 -7.275 -20.207 1.00 67.56 121 VAL A O 1
ATOM 940 N N . TYR A 1 122 ? 30.483 -8.967 -19.103 1.00 72.50 122 TYR A N 1
ATOM 941 C CA . TYR A 1 122 ? 29.643 -9.421 -20.200 1.00 72.50 122 TYR A CA 1
ATOM 942 C C . TYR A 1 122 ? 28.307 -8.680 -20.160 1.00 72.50 122 TYR A C 1
ATOM 944 O O . TYR A 1 122 ? 27.764 -8.397 -19.092 1.00 72.50 122 TYR A O 1
ATOM 952 N N . ARG A 1 123 ? 27.775 -8.345 -21.334 1.00 73.19 123 ARG A N 1
ATOM 953 C CA . ARG A 1 123 ? 26.454 -7.729 -21.471 1.00 73.19 123 ARG A CA 1
ATOM 954 C C . ARG A 1 123 ? 25.460 -8.778 -21.939 1.00 73.19 123 ARG A C 1
ATOM 956 O O . ARG A 1 123 ? 25.765 -9.533 -22.860 1.00 73.19 123 ARG A O 1
ATOM 963 N N . GLY A 1 124 ? 24.299 -8.799 -21.304 1.00 75.50 124 GLY A N 1
ATOM 964 C CA . GLY A 1 124 ? 23.151 -9.581 -21.733 1.00 75.50 124 GLY A CA 1
ATOM 965 C C . GLY A 1 124 ? 21.923 -8.698 -21.926 1.00 75.50 124 GLY A C 1
ATOM 966 O O . GLY A 1 124 ? 21.927 -7.511 -21.593 1.00 75.50 124 GLY A O 1
ATOM 967 N N . THR A 1 125 ? 20.866 -9.296 -22.452 1.00 81.06 125 THR A N 1
ATOM 968 C CA . THR A 1 125 ? 19.537 -8.691 -22.552 1.00 81.06 125 THR A CA 1
ATOM 969 C C . THR A 1 125 ? 18.523 -9.528 -21.782 1.00 81.06 125 THR A C 1
ATOM 971 O O . THR A 1 125 ? 18.803 -10.673 -21.416 1.00 81.06 125 THR A O 1
ATOM 974 N N . PHE A 1 126 ? 17.367 -8.946 -21.494 1.00 84.50 126 PHE A N 1
ATOM 975 C CA . PHE A 1 126 ? 16.255 -9.649 -20.874 1.00 84.50 126 PHE A CA 1
ATOM 976 C C . PHE A 1 126 ? 14.937 -9.258 -21.537 1.00 84.50 126 PHE A C 1
ATOM 978 O O . PHE A 1 126 ? 14.773 -8.127 -22.003 1.00 84.50 126 PHE A O 1
ATOM 985 N N . ALA A 1 127 ? 13.996 -10.195 -21.554 1.00 83.62 127 ALA A N 1
ATOM 986 C CA . ALA A 1 127 ? 12.658 -10.008 -22.097 1.00 83.62 127 ALA A CA 1
ATOM 987 C C . ALA A 1 127 ? 11.599 -10.447 -21.082 1.00 83.62 127 ALA A C 1
ATOM 989 O O . ALA A 1 127 ? 11.824 -11.360 -20.291 1.00 83.62 127 ALA A O 1
ATOM 990 N N . GLU A 1 128 ? 10.447 -9.782 -21.100 1.00 87.81 128 GLU A N 1
ATOM 991 C CA . GLU A 1 128 ? 9.286 -10.153 -20.287 1.00 87.81 128 GLU A CA 1
ATOM 992 C C . GLU A 1 128 ? 8.497 -11.262 -20.991 1.00 87.81 128 GLU A C 1
ATOM 994 O O . GLU A 1 128 ? 8.071 -11.103 -22.138 1.00 87.81 128 GLU A O 1
ATOM 999 N N . ILE A 1 129 ? 8.280 -12.375 -20.292 1.00 84.00 129 ILE A N 1
ATOM 1000 C CA . ILE A 1 129 ? 7.456 -13.501 -20.734 1.00 84.00 129 ILE A CA 1
ATOM 1001 C C . ILE A 1 129 ? 6.420 -13.784 -19.652 1.00 84.00 129 ILE A C 1
ATOM 1003 O O . ILE A 1 129 ? 6.691 -14.421 -18.633 1.00 84.00 129 ILE A O 1
ATOM 1007 N N . GLY A 1 130 ? 5.201 -13.292 -19.870 1.00 88.31 130 GLY A N 1
ATOM 1008 C CA . GLY A 1 130 ? 4.133 -13.398 -18.879 1.00 88.31 130 GLY A CA 1
ATOM 1009 C C . GLY A 1 130 ? 4.504 -12.666 -17.587 1.00 88.31 130 GLY A C 1
ATOM 1010 O O . GLY A 1 130 ? 4.649 -11.450 -17.595 1.00 88.31 130 GLY A O 1
ATOM 1011 N N . GLN A 1 131 ? 4.636 -13.406 -16.484 1.00 90.06 131 GLN A N 1
ATOM 1012 C CA . GLN A 1 131 ? 5.026 -12.873 -15.169 1.00 90.06 131 GLN A CA 1
ATOM 1013 C C . GLN A 1 131 ? 6.498 -13.137 -14.825 1.00 90.06 131 GLN A C 1
ATOM 1015 O O . GLN A 1 131 ? 6.888 -13.009 -13.666 1.00 90.06 131 GLN A O 1
ATOM 1020 N N . ASN A 1 132 ? 7.314 -13.499 -15.815 1.00 91.19 132 ASN A N 1
ATOM 1021 C CA . ASN A 1 132 ? 8.721 -13.817 -15.623 1.00 91.19 132 ASN A CA 1
ATOM 1022 C C . ASN A 1 132 ? 9.618 -13.019 -16.583 1.00 91.19 132 ASN A C 1
ATOM 1024 O O . ASN A 1 132 ? 9.174 -12.564 -17.637 1.00 91.19 132 ASN A O 1
ATOM 1028 N N . TYR A 1 133 ? 10.899 -12.896 -16.242 1.00 90.31 133 TYR A N 1
ATOM 1029 C CA . TYR A 1 133 ? 11.958 -12.468 -17.150 1.00 90.31 133 TYR A CA 1
ATOM 1030 C C . TYR A 1 133 ? 12.726 -13.672 -17.692 1.00 90.31 133 TYR A C 1
ATOM 1032 O O . TYR A 1 133 ? 13.143 -14.547 -16.931 1.00 90.31 133 TYR A O 1
ATOM 1040 N N . GLU A 1 134 ? 12.976 -13.670 -18.997 1.00 87.75 134 GLU A N 1
ATOM 1041 C CA . GLU A 1 134 ? 13.964 -14.532 -19.643 1.00 87.75 134 GLU A CA 1
ATOM 1042 C C . GLU A 1 134 ? 15.243 -13.733 -19.905 1.00 87.75 134 GLU A C 1
ATOM 1044 O O . GLU A 1 134 ? 15.194 -12.594 -20.375 1.00 87.75 134 GLU A O 1
ATOM 1049 N N . PHE A 1 135 ? 16.394 -14.334 -19.611 1.00 85.44 135 PHE A N 1
ATOM 1050 C CA . PHE A 1 135 ? 17.704 -13.725 -19.807 1.00 85.44 135 PHE A CA 1
ATOM 1051 C C . PHE A 1 135 ? 18.420 -14.308 -21.019 1.00 85.44 135 PHE A C 1
ATOM 1053 O O . PHE A 1 135 ? 18.370 -15.505 -21.278 1.00 85.44 135 PHE A O 1
ATOM 1060 N N . THR A 1 136 ? 19.154 -13.460 -21.731 1.00 81.75 136 THR A N 1
ATOM 1061 C CA . THR A 1 136 ? 20.064 -13.863 -22.804 1.00 81.75 136 THR A CA 1
ATOM 1062 C C . THR A 1 136 ? 21.448 -13.264 -22.533 1.00 81.75 136 THR A C 1
ATOM 1064 O O . THR A 1 136 ? 21.580 -12.038 -22.541 1.00 81.75 136 THR A O 1
ATOM 1067 N N . PRO A 1 137 ? 22.498 -14.073 -22.298 1.00 78.00 137 PRO A N 1
ATOM 1068 C CA . PRO A 1 137 ? 22.507 -15.539 -22.315 1.00 78.00 137 PRO A CA 1
ATOM 1069 C C . PRO A 1 137 ? 21.663 -16.160 -21.192 1.00 78.00 137 PRO A C 1
ATOM 1071 O O . PRO A 1 137 ? 21.513 -15.572 -20.124 1.00 78.00 137 PRO A O 1
ATOM 1074 N N . VAL A 1 138 ? 21.129 -17.355 -21.458 1.00 80.38 138 VAL A N 1
ATOM 1075 C CA . VAL A 1 138 ? 20.262 -18.083 -20.523 1.00 80.38 138 VAL A CA 1
ATOM 1076 C C . VAL A 1 138 ? 21.031 -18.450 -19.258 1.00 80.38 138 VAL A C 1
ATOM 1078 O O . VAL A 1 138 ? 22.191 -18.871 -19.307 1.00 80.38 138 VAL A O 1
ATOM 1081 N N . LEU A 1 139 ? 20.365 -18.297 -18.119 1.00 80.75 139 LEU A N 1
ATOM 1082 C CA . LEU A 1 139 ? 20.881 -18.670 -16.811 1.00 80.75 139 LEU A CA 1
ATOM 1083 C C . LEU A 1 139 ? 20.365 -20.055 -16.419 1.00 80.75 139 LEU A C 1
ATOM 1085 O O . LEU A 1 139 ? 19.219 -20.403 -16.682 1.00 80.75 139 LEU A O 1
ATOM 1089 N N . GLY A 1 140 ? 21.216 -20.850 -15.771 1.00 81.62 140 GLY A N 1
ATOM 1090 C CA . GLY A 1 140 ? 20.804 -22.147 -15.239 1.00 81.62 140 GLY A CA 1
ATOM 1091 C C . GLY A 1 140 ? 19.897 -22.012 -14.013 1.00 81.62 140 GLY A C 1
ATOM 1092 O O . GLY A 1 140 ? 20.016 -21.054 -13.248 1.00 81.62 140 GLY A O 1
ATOM 1093 N N . SER A 1 141 ? 19.042 -23.014 -13.798 1.00 85.81 141 SER A N 1
ATOM 1094 C CA . SER A 1 141 ? 18.214 -23.149 -12.593 1.00 85.81 141 SER A CA 1
ATOM 1095 C C . SER A 1 141 ? 19.032 -22.955 -11.313 1.00 85.81 141 SER A C 1
ATOM 1097 O O . SER A 1 141 ? 20.119 -23.518 -11.163 1.00 85.81 141 SER A O 1
ATOM 1099 N N . GLY A 1 142 ? 18.492 -22.187 -10.365 1.00 85.06 142 GLY A N 1
ATOM 1100 C CA . GLY A 1 142 ? 19.143 -21.872 -9.091 1.00 85.06 142 GLY A CA 1
ATOM 1101 C C . GLY A 1 142 ? 20.196 -20.761 -9.164 1.00 85.06 142 GLY A C 1
ATOM 1102 O O . GLY A 1 142 ? 20.767 -20.402 -8.132 1.00 85.06 142 GLY A O 1
ATOM 1103 N N . ALA A 1 143 ? 20.455 -20.185 -10.343 1.00 83.81 143 ALA A N 1
ATOM 1104 C CA . ALA A 1 143 ? 21.302 -19.004 -10.447 1.00 83.81 143 ALA A CA 1
ATOM 1105 C C . ALA A 1 143 ? 20.669 -17.815 -9.708 1.00 83.81 143 ALA A C 1
ATOM 1107 O O . ALA A 1 143 ? 19.462 -17.581 -9.780 1.00 83.81 143 ALA A O 1
ATOM 1108 N N . GLN A 1 144 ? 21.509 -17.055 -9.008 1.00 87.62 144 GLN A N 1
ATOM 1109 C CA . GLN A 1 144 ? 21.103 -15.854 -8.289 1.00 87.62 144 GLN A CA 1
ATOM 1110 C C . GLN A 1 144 ? 21.390 -14.607 -9.122 1.00 87.62 144 GLN A C 1
ATOM 1112 O O . GLN A 1 144 ? 22.464 -14.473 -9.720 1.00 87.62 144 GLN A O 1
ATOM 1117 N N . ILE A 1 145 ? 20.423 -13.692 -9.134 1.00 86.81 145 ILE A N 1
ATOM 1118 C CA . ILE A 1 145 ? 20.494 -12.426 -9.856 1.00 86.81 145 ILE A CA 1
ATOM 1119 C C . ILE A 1 145 ? 20.198 -11.279 -8.908 1.00 86.81 145 ILE A C 1
ATOM 1121 O O . ILE A 1 145 ? 19.149 -11.224 -8.272 1.00 86.81 145 ILE A O 1
ATOM 1125 N N . ASN A 1 146 ? 21.128 -10.335 -8.839 1.00 88.69 146 ASN A N 1
ATOM 1126 C CA . ASN A 1 146 ? 20.945 -9.088 -8.123 1.00 88.69 146 ASN A CA 1
ATOM 1127 C C . ASN A 1 146 ? 20.024 -8.179 -8.936 1.00 88.69 146 ASN A C 1
ATOM 1129 O O . ASN A 1 146 ? 20.281 -7.906 -10.115 1.00 88.69 146 ASN A O 1
ATOM 1133 N N . MET A 1 147 ? 18.955 -7.705 -8.297 1.00 87.94 147 MET A N 1
ATOM 1134 C CA . MET A 1 147 ? 17.898 -6.960 -8.965 1.00 87.94 147 MET A CA 1
ATOM 1135 C C . MET A 1 147 ? 17.896 -5.489 -8.561 1.00 87.94 147 MET A C 1
ATOM 1137 O O . MET A 1 147 ? 17.619 -5.153 -7.408 1.00 87.94 147 MET A O 1
ATOM 1141 N N . TYR A 1 148 ? 18.160 -4.600 -9.523 1.00 87.81 148 TYR A N 1
ATOM 1142 C CA . TYR A 1 148 ? 17.972 -3.162 -9.359 1.00 87.81 148 TYR A CA 1
ATOM 1143 C C . TYR A 1 148 ? 16.768 -2.695 -10.175 1.00 87.81 148 TYR A C 1
ATOM 1145 O O . TYR A 1 148 ? 16.787 -2.716 -11.408 1.00 87.81 148 TYR A O 1
ATOM 1153 N N . TYR A 1 149 ? 15.706 -2.278 -9.493 1.00 84.94 149 TYR A N 1
ATOM 1154 C CA . TYR A 1 149 ? 14.470 -1.832 -10.126 1.00 84.94 149 TYR A CA 1
ATOM 1155 C C . TYR A 1 149 ? 13.771 -0.746 -9.309 1.00 84.94 149 TYR A C 1
ATOM 1157 O O . TYR A 1 149 ? 14.086 -0.516 -8.138 1.00 84.94 149 TYR A O 1
ATOM 1165 N N . TYR A 1 150 ? 12.835 -0.055 -9.958 1.00 82.94 150 TYR A N 1
ATOM 1166 C CA . TYR A 1 150 ? 11.911 0.848 -9.287 1.00 82.94 150 TYR A CA 1
ATOM 1167 C C . TYR A 1 150 ? 10.786 0.052 -8.635 1.00 82.94 150 TYR A C 1
ATOM 1169 O O . TYR A 1 150 ? 10.124 -0.729 -9.322 1.00 82.94 150 TYR A O 1
ATOM 1177 N N . THR A 1 151 ? 10.562 0.262 -7.342 1.00 83.81 151 THR A N 1
ATOM 1178 C CA . THR A 1 151 ? 9.484 -0.377 -6.588 1.00 83.81 151 THR A CA 1
ATOM 1179 C C . THR A 1 151 ? 8.187 0.425 -6.682 1.00 83.81 151 THR A C 1
ATOM 1181 O O . THR A 1 151 ? 8.181 1.641 -6.885 1.00 83.81 151 THR A O 1
ATOM 1184 N N . THR A 1 152 ? 7.058 -0.251 -6.523 1.00 82.44 152 THR A N 1
ATOM 1185 C CA . THR A 1 152 ? 5.764 0.377 -6.263 1.00 82.44 152 THR A CA 1
ATOM 1186 C C . THR A 1 152 ? 5.611 0.641 -4.769 1.00 82.44 152 THR A C 1
ATOM 1188 O O . THR A 1 152 ? 6.046 -0.162 -3.949 1.00 82.44 152 THR A O 1
ATOM 1191 N N . TRP A 1 153 ? 4.951 1.736 -4.394 1.00 84.69 153 TRP A N 1
ATOM 1192 C CA . TRP A 1 153 ? 4.576 1.981 -2.998 1.00 84.69 153 TRP A CA 1
ATOM 1193 C C . TRP A 1 153 ? 3.282 1.241 -2.625 1.00 84.69 153 TRP A C 1
ATOM 1195 O O . TRP A 1 153 ? 2.449 0.989 -3.502 1.00 84.69 153 TRP A O 1
ATOM 1205 N N . PRO A 1 154 ? 3.049 0.921 -1.346 1.00 86.31 154 PRO A N 1
ATOM 1206 C CA . PRO A 1 154 ? 1.752 0.411 -0.918 1.00 86.31 154 PRO A CA 1
ATOM 1207 C C . PRO A 1 154 ? 0.679 1.501 -1.068 1.00 86.31 154 PRO A C 1
ATOM 1209 O O . PRO A 1 154 ? 0.922 2.670 -0.751 1.00 86.31 154 PRO A O 1
ATOM 1212 N N . LEU A 1 155 ? -0.488 1.126 -1.597 1.00 89.88 155 LEU A N 1
ATOM 1213 C CA . LEU A 1 155 ? -1.627 2.041 -1.735 1.00 89.88 155 LEU A CA 1
ATOM 1214 C C . LEU A 1 155 ? -2.199 2.350 -0.358 1.00 89.88 155 LEU A C 1
ATOM 1216 O O . LEU A 1 155 ? -2.306 1.447 0.472 1.00 89.88 155 LEU A O 1
ATOM 1220 N N . LEU A 1 156 ? -2.590 3.600 -0.127 1.00 91.81 156 LEU A N 1
ATOM 1221 C CA . LEU A 1 156 ? -3.281 3.955 1.106 1.00 91.81 156 LEU A CA 1
ATOM 1222 C C . LEU A 1 156 ? -4.602 3.183 1.200 1.00 91.81 156 LEU A C 1
ATOM 1224 O O . LEU A 1 156 ? -5.289 2.963 0.201 1.00 91.81 156 LEU A O 1
ATOM 1228 N N . PHE A 1 157 ? -4.965 2.775 2.413 1.00 91.50 157 PHE A N 1
ATOM 1229 C CA . PHE A 1 157 ? -6.162 1.971 2.689 1.00 91.50 157 PHE A CA 1
ATOM 1230 C C . PHE A 1 157 ? -6.184 0.559 2.074 1.00 91.50 157 PHE A C 1
ATOM 1232 O O . PHE A 1 157 ? -7.206 -0.121 2.181 1.00 91.50 157 PHE A O 1
ATOM 1239 N N . ALA A 1 158 ? -5.096 0.095 1.450 1.00 88.75 158 ALA A N 1
ATOM 1240 C CA . ALA A 1 158 ? -4.929 -1.328 1.165 1.00 88.75 158 ALA A CA 1
ATOM 1241 C C . ALA A 1 158 ? -4.724 -2.103 2.473 1.00 88.75 158 ALA A C 1
ATOM 1243 O O . ALA A 1 158 ? -4.291 -1.517 3.466 1.00 88.75 158 ALA A O 1
ATOM 1244 N N . ALA A 1 159 ? -5.029 -3.402 2.465 1.00 86.69 159 ALA A N 1
ATOM 1245 C CA . ALA A 1 159 ? -4.735 -4.272 3.599 1.00 86.69 159 ALA A CA 1
ATOM 1246 C C . ALA A 1 159 ? -3.230 -4.246 3.903 1.00 86.69 159 ALA A C 1
ATOM 1248 O O . ALA A 1 159 ? -2.409 -4.303 2.985 1.00 86.69 159 ALA A O 1
ATOM 1249 N N . GLU A 1 160 ? -2.899 -4.110 5.180 1.00 86.56 160 GLU A N 1
ATOM 1250 C CA . GLU A 1 160 ? -1.538 -4.219 5.696 1.00 86.56 160 GLU A CA 1
ATOM 1251 C C . GLU A 1 160 ? -1.298 -5.634 6.232 1.00 86.56 160 GLU A C 1
ATOM 1253 O O . GLU A 1 160 ? -2.245 -6.341 6.573 1.00 86.56 160 GLU A O 1
ATOM 1258 N N . ASP A 1 161 ? -0.033 -6.051 6.271 1.00 84.50 161 ASP A N 1
ATOM 1259 C CA . ASP A 1 161 ? 0.335 -7.363 6.792 1.00 84.50 161 ASP A CA 1
ATOM 1260 C C . ASP A 1 161 ? 0.081 -7.446 8.305 1.00 84.50 161 ASP A C 1
ATOM 1262 O O . ASP A 1 161 ? 0.444 -6.552 9.079 1.00 84.50 161 ASP A O 1
ATOM 1266 N N . ASP A 1 162 ? -0.495 -8.567 8.733 1.00 88.88 162 ASP A N 1
ATOM 1267 C CA . ASP A 1 162 ? -0.771 -8.835 10.139 1.00 88.88 162 ASP A CA 1
ATOM 1268 C C . ASP A 1 162 ? 0.527 -8.857 10.957 1.00 88.88 162 ASP A C 1
ATOM 1270 O O . ASP A 1 162 ? 1.516 -9.515 10.611 1.00 88.88 162 ASP A O 1
ATOM 1274 N N . THR A 1 163 ? 0.525 -8.146 12.084 1.00 87.44 163 THR A N 1
ATOM 1275 C CA . THR A 1 163 ? 1.723 -7.972 12.912 1.00 87.44 163 THR A CA 1
ATOM 1276 C C . THR A 1 163 ? 1.515 -8.553 14.302 1.00 87.44 163 THR A C 1
ATOM 1278 O O . THR A 1 163 ? 0.597 -8.169 15.030 1.00 87.44 163 THR A O 1
ATOM 1281 N N . ILE A 1 164 ? 2.410 -9.458 14.716 1.00 91.88 164 ILE A N 1
ATOM 1282 C CA . ILE A 1 164 ? 2.423 -9.989 16.084 1.00 91.88 164 ILE A CA 1
ATOM 1283 C C . ILE A 1 164 ? 2.895 -8.880 17.030 1.00 91.88 164 ILE A C 1
ATOM 1285 O O . ILE A 1 164 ? 4.087 -8.585 17.121 1.00 91.88 164 ILE A O 1
ATOM 1289 N N . ALA A 1 165 ? 1.956 -8.289 17.763 1.00 91.88 165 ALA A N 1
ATOM 1290 C CA . ALA A 1 165 ? 2.219 -7.215 18.716 1.00 91.88 165 ALA A CA 1
ATOM 1291 C C . ALA A 1 165 ? 2.730 -7.734 20.068 1.00 91.88 165 ALA A C 1
ATOM 1293 O O . ALA A 1 165 ? 3.541 -7.082 20.726 1.00 91.88 165 ALA A O 1
ATOM 1294 N N . SER A 1 166 ? 2.289 -8.924 20.487 1.00 94.69 166 SER A N 1
ATOM 1295 C CA . SER A 1 166 ? 2.812 -9.581 21.686 1.00 94.69 166 SER A CA 1
ATOM 1296 C C . SER A 1 166 ? 2.785 -11.095 21.548 1.00 94.69 166 SER A C 1
ATOM 1298 O O . SER A 1 166 ? 1.758 -11.694 21.244 1.00 94.69 166 SER A O 1
ATOM 1300 N N . THR A 1 167 ? 3.904 -11.754 21.836 1.00 93.94 167 THR A N 1
ATOM 1301 C CA . THR A 1 167 ? 3.995 -13.222 21.772 1.00 93.94 167 THR A CA 1
ATOM 1302 C C . THR A 1 167 ? 3.226 -13.913 22.898 1.00 93.94 167 THR A C 1
ATOM 1304 O O . THR A 1 167 ? 2.819 -15.066 22.745 1.00 93.94 167 THR A O 1
ATOM 1307 N N . PHE A 1 168 ? 2.982 -13.214 24.008 1.00 93.44 168 PHE A N 1
ATOM 1308 C CA . PHE A 1 168 ? 2.292 -13.742 25.182 1.00 93.44 168 PHE A CA 1
ATOM 1309 C C . PHE A 1 168 ? 1.295 -12.731 25.758 1.00 93.44 168 PHE A C 1
ATOM 1311 O O . PHE A 1 168 ? 1.505 -11.520 25.688 1.00 93.44 168 PHE A O 1
ATOM 1318 N N . GLY A 1 169 ? 0.223 -13.231 26.367 1.00 95.25 169 GLY A N 1
ATOM 1319 C CA . GLY A 1 169 ? -0.661 -12.449 27.219 1.00 95.25 169 GLY A CA 1
ATOM 1320 C C . GLY A 1 169 ? -1.526 -13.336 28.109 1.00 95.25 169 GLY A C 1
ATOM 1321 O O . GLY A 1 169 ? -1.677 -14.540 27.888 1.00 95.25 169 GLY A O 1
ATOM 1322 N N . ASN A 1 170 ? -2.095 -12.736 29.149 1.00 96.12 170 ASN A N 1
ATOM 1323 C CA . ASN A 1 170 ? -2.980 -13.414 30.086 1.00 96.12 170 ASN A CA 1
ATOM 1324 C C . ASN A 1 170 ? -4.286 -12.638 30.237 1.00 96.12 170 ASN A C 1
ATOM 1326 O O . ASN A 1 170 ? -4.281 -11.466 30.615 1.00 96.12 170 ASN A O 1
ATOM 1330 N N . ILE A 1 171 ? -5.405 -13.300 29.966 1.00 95.88 171 ILE A N 1
ATOM 1331 C CA . ILE A 1 171 ? -6.734 -12.761 30.231 1.00 95.88 171 ILE A CA 1
ATOM 1332 C C . ILE A 1 171 ? -6.980 -12.924 31.728 1.00 95.88 171 ILE A C 1
ATOM 1334 O O . ILE A 1 171 ? -7.169 -14.042 32.196 1.00 95.88 171 ILE A O 1
ATOM 1338 N N . THR A 1 172 ? -6.966 -11.824 32.479 1.00 93.25 172 THR A N 1
ATOM 1339 C CA . THR A 1 172 ? -7.025 -11.848 33.956 1.00 93.25 172 THR A CA 1
ATOM 1340 C C . THR A 1 172 ? -8.414 -11.584 34.506 1.00 93.25 172 THR A C 1
ATOM 1342 O O . THR A 1 172 ? -8.796 -12.137 35.536 1.00 93.25 172 THR A O 1
ATOM 1345 N N . THR A 1 173 ? -9.188 -10.751 33.820 1.00 90.50 173 THR A N 1
ATOM 1346 C CA . THR A 1 173 ? -10.550 -10.412 34.218 1.00 90.50 173 THR A CA 1
ATOM 1347 C C . THR A 1 173 ? -11.477 -10.515 33.020 1.00 90.50 173 THR A C 1
ATOM 1349 O O . THR A 1 173 ? -11.089 -10.258 31.880 1.00 90.50 173 THR A O 1
ATOM 1352 N N . ARG A 1 174 ? -12.718 -10.906 33.302 1.00 91.12 174 ARG A N 1
ATOM 1353 C CA . ARG A 1 174 ? -13.840 -10.872 32.370 1.00 91.12 174 ARG A CA 1
ATOM 1354 C C . ARG A 1 174 ? -15.041 -10.302 33.103 1.00 91.12 174 ARG A C 1
ATOM 1356 O O . ARG A 1 174 ? -15.444 -10.853 34.128 1.00 91.12 174 ARG A O 1
ATOM 1363 N N . THR A 1 175 ? -15.640 -9.257 32.556 1.00 90.81 175 THR A N 1
ATOM 1364 C CA . THR A 1 175 ? -16.853 -8.631 33.088 1.00 90.81 175 THR A CA 1
ATOM 1365 C C . THR A 1 175 ? -17.912 -8.473 31.996 1.00 90.81 175 THR A C 1
ATOM 1367 O O . THR A 1 175 ? -17.628 -8.601 30.804 1.00 90.81 175 THR A O 1
ATOM 1370 N N . GLY A 1 176 ? -19.155 -8.231 32.417 1.00 84.12 176 GLY A N 1
ATOM 1371 C CA . GLY A 1 176 ? -20.303 -8.084 31.523 1.00 84.12 176 GLY A CA 1
ATOM 1372 C C . GLY A 1 176 ? -21.027 -9.396 31.211 1.00 84.12 176 GLY A C 1
ATOM 1373 O O . GLY A 1 176 ? -20.556 -10.495 31.510 1.00 84.12 176 GLY A O 1
ATOM 1374 N N . SER A 1 177 ? -22.208 -9.258 30.614 1.00 81.31 177 SER A N 1
ATOM 1375 C CA . SER A 1 177 ? -23.062 -10.352 30.133 1.00 81.31 177 SER A CA 1
ATOM 1376 C C . SER A 1 177 ? -23.303 -10.239 28.622 1.00 81.31 177 SER A C 1
ATOM 1378 O O . SER A 1 177 ? -24.410 -10.499 28.159 1.00 81.31 177 SER A O 1
ATOM 1380 N N . GLY A 1 178 ? -22.272 -9.815 27.879 1.00 78.38 178 GLY A N 1
ATOM 1381 C CA . GLY A 1 178 ? -22.322 -9.537 26.440 1.00 78.38 178 GLY A CA 1
ATOM 1382 C C . GLY A 1 178 ? -22.773 -8.099 26.118 1.00 78.38 178 GLY A C 1
ATOM 1383 O O . GLY A 1 178 ? -23.871 -7.722 26.530 1.00 78.38 178 GLY A O 1
ATOM 1384 N N . PRO A 1 179 ? -21.979 -7.296 25.372 1.00 87.25 179 PRO A N 1
ATOM 1385 C CA . PRO A 1 179 ? -20.556 -7.495 25.052 1.00 87.25 179 PRO A CA 1
ATOM 1386 C C . PRO A 1 179 ? -19.703 -7.633 26.326 1.00 87.25 179 PRO A C 1
ATOM 1388 O O . PRO A 1 179 ? -20.041 -7.076 27.372 1.00 87.25 179 PRO A O 1
ATOM 1391 N N . TYR A 1 180 ? -18.635 -8.433 26.266 1.00 91.75 180 TYR A N 1
ATOM 1392 C CA . TYR A 1 180 ? -17.756 -8.664 27.421 1.00 91.75 180 TYR A CA 1
ATOM 1393 C C . TYR A 1 180 ? -16.580 -7.696 27.400 1.00 91.75 180 TYR A C 1
ATOM 1395 O O . TYR A 1 180 ? -16.023 -7.427 26.339 1.00 91.75 180 TYR A O 1
ATOM 1403 N N . THR A 1 181 ? -16.144 -7.244 28.570 1.00 93.38 181 THR A N 1
ATOM 1404 C CA . THR A 1 181 ? -14.866 -6.539 28.714 1.00 93.38 181 THR A CA 1
ATOM 1405 C C . THR A 1 181 ? -13.855 -7.491 29.334 1.00 93.38 181 THR A C 1
ATOM 1407 O O . THR A 1 181 ? -14.147 -8.141 30.342 1.00 93.38 181 THR A O 1
ATOM 1410 N N . ILE A 1 182 ? -12.668 -7.578 28.739 1.00 94.94 182 ILE A N 1
ATOM 1411 C CA . ILE A 1 182 ? -11.552 -8.365 29.262 1.00 94.94 182 ILE A CA 1
ATOM 1412 C C . ILE A 1 182 ? -10.327 -7.488 29.506 1.00 94.94 182 ILE A C 1
ATOM 1414 O O . ILE A 1 182 ? -10.084 -6.531 28.773 1.00 94.94 182 ILE A O 1
ATOM 1418 N N . THR A 1 183 ? -9.534 -7.830 30.520 1.00 96.31 183 THR A N 1
ATOM 1419 C CA . THR A 1 183 ? -8.183 -7.280 30.697 1.00 96.31 183 THR A CA 1
ATOM 1420 C C . THR A 1 183 ? -7.159 -8.314 30.263 1.00 96.31 183 THR A C 1
ATOM 1422 O O . THR A 1 183 ? -7.117 -9.416 30.815 1.00 96.31 183 THR A O 1
ATOM 1425 N N . ILE A 1 184 ? -6.313 -7.933 29.309 1.00 96.00 184 ILE A N 1
ATOM 1426 C CA . ILE A 1 184 ? -5.179 -8.728 28.849 1.00 96.00 184 ILE A CA 1
ATOM 1427 C C . ILE A 1 184 ? -3.926 -8.097 29.453 1.00 96.00 184 ILE A C 1
ATOM 1429 O O . ILE A 1 184 ? -3.626 -6.935 29.189 1.00 96.00 184 ILE A O 1
ATOM 1433 N N . SER A 1 185 ? -3.222 -8.843 30.295 1.00 95.62 185 SER A N 1
ATOM 1434 C CA . SER A 1 185 ? -1.989 -8.414 30.956 1.00 95.62 185 SER A CA 1
ATOM 1435 C C . SER A 1 185 ? -0.794 -9.241 30.496 1.00 95.62 185 SER A C 1
ATOM 1437 O O . SER A 1 185 ? -0.949 -10.218 29.763 1.00 95.62 185 SER A O 1
ATOM 1439 N N . SER A 1 186 ? 0.393 -8.898 31.000 1.00 94.94 186 SER A N 1
ATOM 1440 C CA . SER A 1 186 ? 1.637 -9.623 30.708 1.00 94.94 186 SER A CA 1
ATOM 1441 C C . SER A 1 186 ? 2.001 -9.603 29.221 1.00 94.94 186 SER A C 1
ATOM 1443 O O . SER A 1 186 ? 2.611 -10.547 28.725 1.00 94.94 186 SER A O 1
ATOM 1445 N N . LEU A 1 187 ? 1.618 -8.527 28.528 1.00 94.56 187 LEU A N 1
ATOM 1446 C CA . LEU A 1 187 ? 2.072 -8.240 27.173 1.00 94.56 187 LEU A CA 1
ATOM 1447 C C . LEU A 1 187 ? 3.565 -7.894 27.191 1.00 94.56 187 LEU A C 1
ATOM 1449 O O . LEU A 1 187 ? 4.060 -7.345 28.178 1.00 94.56 187 LEU A O 1
ATOM 1453 N N . SER A 1 188 ? 4.269 -8.166 26.091 1.00 92.62 188 SER A N 1
ATOM 1454 C CA . SER A 1 188 ? 5.661 -7.733 25.903 1.00 92.62 188 SER A CA 1
ATOM 1455 C C . SER A 1 188 ? 5.800 -6.210 25.966 1.00 92.62 188 SER A C 1
ATOM 1457 O O . SER A 1 188 ? 6.722 -5.699 26.597 1.00 92.62 188 SER A O 1
ATOM 1459 N N . SER A 1 189 ? 4.873 -5.496 25.333 1.00 91.69 189 SER A N 1
ATOM 1460 C CA . SER A 1 189 ? 4.640 -4.059 25.466 1.00 91.69 189 SER A CA 1
ATOM 1461 C C . SER A 1 189 ? 3.209 -3.755 25.012 1.00 91.69 189 SER A C 1
ATOM 1463 O O . SER A 1 189 ? 2.639 -4.499 24.213 1.00 91.69 189 SER A O 1
ATOM 1465 N N . SER A 1 190 ? 2.618 -2.674 25.517 1.00 91.75 190 SER A N 1
ATOM 1466 C CA . SER A 1 190 ? 1.359 -2.131 25.007 1.00 91.75 190 SER A CA 1
ATOM 1467 C C . SER A 1 190 ? 1.542 -1.119 23.868 1.00 91.75 190 SER A C 1
ATOM 1469 O O . SER A 1 190 ? 0.547 -0.685 23.304 1.00 91.75 190 SER A O 1
ATOM 1471 N N . ASP A 1 191 ? 2.777 -0.719 23.546 1.00 90.69 191 ASP A N 1
ATOM 1472 C CA . ASP A 1 191 ? 3.062 0.390 22.615 1.00 90.69 191 ASP A CA 1
ATOM 1473 C C . ASP A 1 191 ? 2.645 0.099 21.170 1.00 90.69 191 ASP A C 1
ATOM 1475 O O . ASP A 1 191 ? 2.403 1.021 20.397 1.00 90.69 191 ASP A O 1
ATOM 1479 N N . ALA A 1 192 ? 2.570 -1.181 20.803 1.00 87.56 192 ALA A N 1
ATOM 1480 C CA . ALA A 1 192 ? 2.138 -1.607 19.478 1.00 87.56 192 ALA A CA 1
ATOM 1481 C C . ALA A 1 192 ? 0.619 -1.476 19.274 1.00 87.56 192 ALA A C 1
ATOM 1483 O O . ALA A 1 192 ? 0.169 -1.495 18.136 1.00 87.56 192 ALA A O 1
ATOM 1484 N N . PHE A 1 193 ? -0.165 -1.358 20.351 1.00 91.56 193 PHE A N 1
ATOM 1485 C CA . PHE A 1 193 ? -1.623 -1.325 20.278 1.00 91.56 193 PHE A CA 1
ATOM 1486 C C . PHE A 1 193 ? -2.150 0.108 20.308 1.00 91.56 193 PHE A C 1
ATOM 1488 O O . PHE A 1 193 ? -1.747 0.929 21.134 1.00 91.56 193 PHE A O 1
ATOM 1495 N N . THR A 1 194 ? -3.155 0.363 19.483 1.00 90.88 194 THR A N 1
ATOM 1496 C CA . THR A 1 194 ? -3.963 1.577 19.485 1.00 90.88 194 THR A CA 1
ATOM 1497 C C . THR A 1 194 ? -5.396 1.242 19.898 1.00 90.88 194 THR A C 1
ATOM 1499 O O . THR A 1 194 ? -5.906 0.142 19.691 1.00 90.88 194 THR A O 1
ATOM 1502 N N . VAL A 1 195 ? -6.077 2.194 20.538 1.00 92.81 195 VAL A N 1
ATOM 1503 C CA . VAL A 1 195 ? -7.502 2.038 20.854 1.00 92.81 195 VAL A CA 1
ATOM 1504 C C . VAL A 1 195 ? -8.303 1.935 19.558 1.00 92.81 195 VAL A C 1
ATOM 1506 O O . VAL A 1 195 ? -8.193 2.803 18.698 1.00 92.81 195 VAL A O 1
ATOM 1509 N N . GLY A 1 196 ? -9.144 0.907 19.456 1.00 89.94 196 GLY A N 1
ATOM 1510 C CA . GLY A 1 196 ? -9.929 0.593 18.264 1.00 89.94 196 GLY A CA 1
ATOM 1511 C C . GLY A 1 196 ? -9.344 -0.524 17.402 1.00 89.94 196 GLY A C 1
ATOM 1512 O O . GLY A 1 196 ? -10.070 -1.028 16.550 1.00 89.94 196 GLY A O 1
ATOM 1513 N N . ASP A 1 197 ? -8.102 -0.955 17.646 1.00 91.94 197 ASP A N 1
ATOM 1514 C CA . ASP A 1 197 ? -7.496 -2.055 16.892 1.00 91.94 197 ASP A CA 1
ATOM 1515 C C . ASP A 1 197 ? -8.268 -3.360 17.084 1.00 91.94 197 ASP A C 1
ATOM 1517 O O . ASP A 1 197 ? -8.660 -3.711 18.203 1.00 91.94 197 ASP A O 1
ATOM 1521 N N . THR A 1 198 ? -8.440 -4.110 15.998 1.00 93.56 198 THR A N 1
ATOM 1522 C CA . THR A 1 198 ? -8.870 -5.505 16.066 1.00 93.56 198 THR A CA 1
ATOM 1523 C C . THR A 1 198 ? -7.645 -6.374 16.302 1.00 93.56 198 THR A C 1
ATOM 1525 O O . THR A 1 198 ? -6.646 -6.272 15.591 1.00 93.56 198 THR A O 1
ATOM 1528 N N . ILE A 1 199 ? -7.715 -7.234 17.313 1.00 94.94 199 ILE A N 1
ATOM 1529 C CA . ILE A 1 199 ? -6.651 -8.182 17.630 1.00 94.94 199 ILE A CA 1
ATOM 1530 C C . ILE A 1 199 ? -7.199 -9.599 17.643 1.00 94.94 199 ILE A C 1
ATOM 1532 O O . ILE A 1 199 ? -8.310 -9.849 18.121 1.00 94.94 199 ILE A O 1
ATOM 1536 N N . GLU A 1 200 ? -6.381 -10.531 17.179 1.00 94.56 200 GLU A N 1
ATOM 1537 C CA . GLU A 1 200 ? -6.597 -11.962 17.327 1.00 94.56 200 GLU A CA 1
ATOM 1538 C C . GLU A 1 200 ? -5.497 -12.590 18.179 1.00 94.56 200 GLU A C 1
ATOM 1540 O O . GLU A 1 200 ? -4.429 -12.010 18.382 1.00 94.56 200 GLU A O 1
ATOM 1545 N N . ALA A 1 201 ? -5.752 -13.778 18.717 1.00 94.38 201 ALA A N 1
ATOM 1546 C CA . ALA A 1 201 ? -4.728 -14.530 19.427 1.00 94.38 201 ALA A CA 1
ATOM 1547 C C . ALA A 1 201 ? -4.918 -16.037 19.269 1.00 94.38 201 ALA A C 1
ATOM 1549 O O . ALA A 1 201 ? -6.033 -16.551 19.151 1.00 94.38 201 ALA A O 1
ATOM 1550 N N . THR A 1 202 ? -3.809 -16.765 19.363 1.00 94.19 202 THR A N 1
ATOM 1551 C CA . THR A 1 202 ? -3.836 -18.217 19.520 1.00 94.19 202 THR A CA 1
ATOM 1552 C C . THR A 1 202 ? -4.310 -18.558 20.934 1.00 94.19 202 THR A C 1
ATOM 1554 O O . THR A 1 202 ? -3.709 -18.138 21.928 1.00 94.19 202 THR A O 1
ATOM 1557 N N . ALA A 1 203 ? -5.394 -19.329 21.029 1.00 92.19 203 ALA A N 1
ATOM 1558 C CA . ALA A 1 203 ? -5.936 -19.769 22.308 1.00 92.19 203 ALA A CA 1
ATOM 1559 C C . ALA A 1 203 ? -4.968 -20.728 23.023 1.00 92.19 203 ALA A C 1
ATOM 1561 O O . ALA A 1 203 ? -4.465 -21.682 22.428 1.00 92.19 203 ALA A O 1
ATOM 1562 N N . GLY A 1 204 ? -4.733 -20.473 24.309 1.00 91.38 204 GLY A N 1
ATOM 1563 C CA . GLY A 1 204 ? -4.018 -21.366 25.217 1.00 91.38 204 GLY A CA 1
ATOM 1564 C C . GLY A 1 204 ? -4.995 -21.977 26.216 1.00 91.38 204 GLY A C 1
ATOM 1565 O O . GLY A 1 204 ? -5.915 -22.702 25.841 1.00 91.38 204 GLY A O 1
ATOM 1566 N N . THR A 1 205 ? -4.821 -21.662 27.504 1.00 93.44 205 THR A N 1
ATOM 1567 C CA . THR A 1 205 ? -5.852 -21.953 28.519 1.00 93.44 205 THR A CA 1
ATOM 1568 C C . THR A 1 205 ? -6.969 -20.907 28.537 1.00 93.44 205 THR A C 1
ATOM 1570 O O . THR A 1 205 ? -8.040 -21.174 29.078 1.00 93.44 205 THR A O 1
ATOM 1573 N N . GLY A 1 206 ? -6.730 -19.733 27.943 1.00 93.38 206 GLY A N 1
ATOM 1574 C CA . GLY A 1 206 ? -7.715 -18.678 27.724 1.00 93.38 206 GLY A CA 1
ATOM 1575 C C . GLY A 1 206 ? -8.083 -18.529 26.248 1.00 93.38 206 GLY A C 1
ATOM 1576 O O . GLY A 1 206 ? -7.393 -19.030 25.358 1.00 93.38 206 GLY A O 1
ATOM 1577 N N . SER A 1 207 ? -9.185 -17.825 25.990 1.00 93.44 207 SER A N 1
ATOM 1578 C CA . SER A 1 207 ? -9.653 -17.525 24.635 1.00 93.44 207 SER A CA 1
ATOM 1579 C C . SER A 1 207 ? -10.435 -16.218 24.581 1.00 93.44 207 SER A C 1
ATOM 1581 O O . SER A 1 207 ? -11.065 -15.802 25.558 1.00 93.44 207 SER A O 1
ATOM 1583 N N . PHE A 1 208 ? -10.449 -15.602 23.405 1.00 91.88 208 PHE A N 1
ATOM 1584 C CA . PHE A 1 208 ? -11.196 -14.381 23.104 1.00 91.88 208 PHE A CA 1
ATOM 1585 C C . PHE A 1 208 ? -12.667 -14.655 22.736 1.00 91.88 208 PHE A C 1
ATOM 1587 O O . PHE A 1 208 ? -13.375 -13.762 22.291 1.00 91.88 208 PHE A O 1
ATOM 1594 N N . GLY A 1 209 ? -13.166 -15.875 22.956 1.00 88.12 209 GLY A N 1
ATOM 1595 C CA . GLY A 1 209 ? -14.522 -16.290 22.580 1.00 88.12 209 GLY A CA 1
ATOM 1596 C C . GLY A 1 209 ? -14.540 -17.061 21.258 1.00 88.12 209 GLY A C 1
ATOM 1597 O O . GLY A 1 209 ? -13.546 -17.676 20.887 1.00 88.12 209 GLY A O 1
ATOM 1598 N N . ALA A 1 210 ? -15.678 -17.075 20.557 1.00 83.50 210 ALA A N 1
ATOM 1599 C CA . ALA A 1 210 ? -15.874 -17.933 19.378 1.00 83.50 210 ALA A CA 1
ATOM 1600 C C . ALA A 1 210 ? -14.984 -17.564 18.182 1.00 83.50 210 ALA A C 1
ATOM 1602 O O . ALA A 1 210 ? -14.441 -18.452 17.533 1.00 83.50 210 ALA A O 1
ATOM 1603 N N . SER A 1 211 ? -14.841 -16.269 17.903 1.00 78.44 211 SER A N 1
ATOM 1604 C CA . SER A 1 211 ? -14.075 -15.773 16.753 1.00 78.44 211 SER A CA 1
ATOM 1605 C C . SER A 1 211 ? -12.592 -15.579 17.063 1.00 78.44 211 SER A C 1
ATOM 1607 O O . SER A 1 211 ? -11.830 -15.240 16.173 1.00 78.44 211 SER A O 1
ATOM 1609 N N . ASN A 1 212 ? -12.196 -15.744 18.330 1.00 86.56 212 ASN A N 1
ATOM 1610 C CA . ASN A 1 212 ? -10.887 -15.366 18.859 1.00 86.56 212 ASN A CA 1
ATOM 1611 C C . ASN A 1 212 ? -10.401 -13.954 18.467 1.00 86.56 212 ASN A C 1
ATOM 1613 O O . ASN A 1 212 ? -9.202 -13.698 18.474 1.00 86.56 212 ASN A O 1
ATOM 1617 N N . THR A 1 213 ? -11.326 -13.035 18.190 1.00 91.56 213 THR A N 1
ATOM 1618 C CA . THR A 1 213 ? -11.050 -11.640 17.843 1.00 91.56 213 THR A CA 1
ATOM 1619 C C . THR A 1 213 ? -11.708 -10.700 18.844 1.00 91.56 213 THR A C 1
ATOM 1621 O O . THR A 1 213 ? -12.821 -10.951 19.320 1.00 91.56 213 THR A O 1
ATOM 1624 N N . VAL A 1 214 ? -11.017 -9.616 19.194 1.00 94.19 214 VAL A N 1
ATOM 1625 C CA . VAL A 1 214 ? -11.505 -8.581 20.120 1.00 94.19 214 VAL A CA 1
ATOM 1626 C C . VAL A 1 214 ? -11.049 -7.205 19.658 1.00 94.19 214 VAL A C 1
ATOM 1628 O O . VAL A 1 214 ? -10.068 -7.087 18.932 1.00 94.19 214 VAL A O 1
ATOM 1631 N N . THR A 1 215 ? -11.734 -6.157 20.110 1.00 94.75 215 THR A N 1
ATOM 1632 C CA . THR A 1 215 ? -11.349 -4.771 19.815 1.00 94.75 215 THR A CA 1
ATOM 1633 C C . THR A 1 215 ? -10.697 -4.136 21.034 1.00 94.75 215 THR A C 1
ATOM 1635 O O . THR A 1 215 ? -11.274 -4.160 22.125 1.00 94.75 215 THR A O 1
ATOM 1638 N N . VAL A 1 216 ? -9.517 -3.541 20.875 1.00 95.19 216 VAL A N 1
ATOM 1639 C CA . VAL A 1 216 ? -8.815 -2.821 21.945 1.00 95.19 216 VAL A CA 1
ATOM 1640 C C . VAL A 1 216 ? -9.657 -1.625 22.386 1.00 95.19 216 VAL A C 1
ATOM 1642 O O . VAL A 1 216 ? -9.975 -0.740 21.600 1.00 95.19 216 VAL A O 1
ATOM 1645 N N . ALA A 1 217 ? -10.028 -1.592 23.662 1.00 94.94 217 ALA A N 1
ATOM 1646 C CA . ALA A 1 217 ? -10.873 -0.552 24.236 1.00 94.94 217 ALA A CA 1
ATOM 1647 C C . ALA A 1 217 ? -10.049 0.541 24.922 1.00 94.94 217 ALA A C 1
ATOM 1649 O O . ALA A 1 217 ? -10.332 1.724 24.755 1.00 94.94 217 ALA A O 1
ATOM 1650 N N . THR A 1 218 ? -9.027 0.164 25.694 1.00 95.81 218 THR A N 1
ATOM 1651 C CA . THR A 1 218 ? -8.105 1.116 26.327 1.00 95.81 218 THR A CA 1
ATOM 1652 C C . THR A 1 218 ? -6.711 0.523 26.487 1.00 95.81 218 THR A C 1
ATOM 1654 O O . THR A 1 218 ? -6.552 -0.680 26.705 1.00 95.81 218 THR A O 1
ATOM 1657 N N . ILE A 1 219 ? -5.701 1.392 26.467 1.00 95.88 219 ILE A N 1
ATOM 1658 C CA . ILE A 1 219 ? -4.351 1.059 26.925 1.00 95.88 219 ILE A CA 1
ATOM 1659 C C . ILE A 1 219 ? -4.315 1.278 28.438 1.00 95.88 219 ILE A C 1
ATOM 1661 O O . ILE A 1 219 ? -4.400 2.412 28.908 1.00 95.88 219 ILE A O 1
ATOM 1665 N N . ALA A 1 220 ? -4.272 0.193 29.214 1.00 92.38 220 ALA A N 1
ATOM 1666 C CA . ALA A 1 220 ? -4.378 0.272 30.671 1.00 92.38 220 ALA A CA 1
ATOM 1667 C C . ALA A 1 220 ? -3.044 0.677 31.315 1.00 92.38 220 ALA A C 1
ATOM 1669 O O . ALA A 1 220 ? -3.026 1.443 32.277 1.00 92.38 220 ALA A O 1
ATOM 1670 N N . ASN A 1 221 ? -1.935 0.139 30.806 1.00 93.69 221 ASN A N 1
ATOM 1671 C CA . ASN A 1 221 ? -0.558 0.491 31.159 1.00 93.69 221 ASN A CA 1
ATOM 1672 C C . ASN A 1 221 ? 0.414 -0.148 30.148 1.00 93.69 221 ASN A C 1
ATOM 1674 O O . ASN A 1 221 ? -0.024 -0.878 29.267 1.00 93.69 221 ASN A O 1
ATOM 1678 N N . ALA A 1 222 ? 1.723 0.043 30.351 1.00 94.00 222 ALA A N 1
ATOM 1679 C CA . ALA A 1 222 ? 2.802 -0.422 29.470 1.00 94.00 222 ALA A CA 1
ATOM 1680 C C . ALA A 1 222 ? 2.802 -1.928 29.116 1.00 94.00 222 ALA A C 1
ATOM 1682 O O . ALA A 1 222 ? 3.505 -2.335 28.200 1.00 94.00 222 ALA A O 1
ATOM 1683 N N . THR A 1 223 ? 2.071 -2.776 29.849 1.00 95.69 223 THR A N 1
ATOM 1684 C CA . THR A 1 223 ? 2.023 -4.237 29.618 1.00 95.69 223 THR A CA 1
ATOM 1685 C C . THR A 1 223 ? 0.604 -4.805 29.685 1.00 95.69 223 THR A C 1
ATOM 1687 O O . THR A 1 223 ? 0.420 -6.023 29.801 1.00 95.69 223 THR A O 1
ATOM 1690 N N . ALA A 1 224 ? -0.413 -3.940 29.650 1.00 95.75 224 ALA A N 1
ATOM 1691 C CA . ALA A 1 224 ? -1.799 -4.364 29.741 1.00 95.75 224 ALA A CA 1
ATOM 1692 C C . ALA A 1 224 ? -2.746 -3.466 28.946 1.00 95.75 224 ALA A C 1
ATOM 1694 O O . ALA A 1 224 ? -2.649 -2.237 28.966 1.00 95.75 224 ALA A O 1
ATOM 1695 N N . ILE A 1 225 ? -3.734 -4.102 28.331 1.00 96.75 225 ILE A N 1
ATOM 1696 C CA . ILE A 1 225 ? -4.825 -3.455 27.605 1.00 96.75 225 ILE A CA 1
ATOM 1697 C C . ILE A 1 225 ? -6.164 -3.978 28.121 1.00 96.75 225 ILE A C 1
ATOM 1699 O O . ILE A 1 225 ? -6.257 -5.078 28.679 1.00 96.75 225 ILE A O 1
ATOM 1703 N N . THR A 1 226 ? -7.218 -3.196 27.920 1.00 96.25 226 THR A N 1
ATOM 1704 C CA . THR A 1 226 ? -8.581 -3.722 27.986 1.00 96.25 226 THR A CA 1
ATOM 1705 C C . THR A 1 226 ? -9.127 -3.879 26.579 1.00 96.25 226 THR A C 1
ATOM 1707 O O . THR A 1 226 ? -8.836 -3.063 25.705 1.00 96.25 226 THR A O 1
ATOM 1710 N N . ALA A 1 227 ? -9.902 -4.933 26.355 1.00 95.19 227 ALA A N 1
ATOM 1711 C CA . ALA A 1 227 ? -10.524 -5.207 25.071 1.00 95.19 227 ALA A CA 1
ATOM 1712 C C . ALA A 1 227 ? -12.008 -5.538 25.241 1.00 95.19 227 ALA A C 1
ATOM 1714 O O . ALA A 1 227 ? -12.439 -6.063 26.273 1.00 95.19 227 ALA A O 1
ATOM 1715 N N . THR A 1 228 ? -12.781 -5.215 24.212 1.00 94.00 228 THR A N 1
ATOM 1716 C CA . THR A 1 228 ? -14.201 -5.532 24.111 1.00 94.00 228 THR A CA 1
ATOM 1717 C C . THR A 1 228 ? -14.370 -6.750 23.217 1.00 94.00 228 THR A C 1
ATOM 1719 O O . THR A 1 228 ? -13.886 -6.778 22.086 1.00 94.00 228 THR A O 1
ATOM 1722 N N . VAL A 1 229 ? -15.064 -7.760 23.732 1.00 91.94 229 VAL A N 1
ATOM 1723 C CA . VAL A 1 229 ? -15.408 -8.978 23.002 1.00 91.94 229 VAL A CA 1
ATOM 1724 C C . VAL A 1 229 ? -16.851 -8.876 22.537 1.00 91.94 229 VAL A C 1
ATOM 1726 O O . VAL A 1 229 ? -17.786 -8.848 23.348 1.00 91.94 229 VAL A O 1
ATOM 1729 N N . THR A 1 230 ? -17.027 -8.849 21.222 1.00 80.81 230 THR A N 1
ATOM 1730 C CA . THR A 1 230 ? -18.332 -8.726 20.576 1.00 80.81 230 THR A CA 1
ATOM 1731 C C . THR A 1 230 ? -18.774 -10.113 20.120 1.00 80.81 230 THR A C 1
ATOM 1733 O O . THR A 1 230 ? -18.289 -10.638 19.124 1.00 80.81 230 THR A O 1
ATOM 1736 N N . GLY A 1 231 ? -19.661 -10.760 20.878 1.00 73.94 231 GLY A N 1
ATOM 1737 C CA . GLY A 1 231 ? -20.133 -12.104 20.549 1.00 73.94 231 GLY A CA 1
ATOM 1738 C C . GLY A 1 231 ? -20.951 -12.757 21.659 1.00 73.94 231 GLY A C 1
ATOM 1739 O O . GLY A 1 231 ? -20.920 -12.334 22.813 1.00 73.94 231 GLY A O 1
ATOM 1740 N N . ASN A 1 232 ? -21.674 -13.818 21.294 1.00 73.12 232 ASN A N 1
ATOM 1741 C CA . ASN A 1 232 ? -22.562 -14.554 22.206 1.00 73.12 232 ASN A CA 1
ATOM 1742 C C . ASN A 1 232 ? -21.842 -15.653 23.006 1.00 73.12 232 ASN A C 1
ATOM 1744 O O . ASN A 1 232 ? -22.442 -16.271 23.882 1.00 73.12 232 ASN A O 1
ATOM 1748 N N . VAL A 1 233 ? -20.570 -15.920 22.699 1.00 85.75 233 VAL A N 1
ATOM 1749 C CA . VAL A 1 233 ? -19.741 -16.888 23.426 1.00 85.75 233 VAL A CA 1
ATOM 1750 C C . VAL A 1 233 ? -18.794 -16.123 24.332 1.00 85.75 233 VAL A C 1
ATOM 1752 O O . VAL A 1 233 ? -18.008 -15.301 23.864 1.00 85.75 233 VAL A O 1
ATOM 1755 N N . ALA A 1 234 ? -18.876 -16.399 25.631 1.00 88.62 234 ALA A N 1
ATOM 1756 C CA . ALA A 1 234 ? -18.048 -15.731 26.620 1.00 88.62 234 ALA A CA 1
ATOM 1757 C C . ALA A 1 234 ? -16.557 -16.064 26.415 1.00 88.62 234 ALA A C 1
ATOM 1759 O O . ALA A 1 234 ? -16.225 -17.238 26.230 1.00 88.62 234 ALA A O 1
ATOM 1760 N N . PRO A 1 235 ? -15.651 -15.076 26.515 1.00 92.94 235 PRO A N 1
ATOM 1761 C CA . PRO A 1 235 ? -14.218 -15.340 26.543 1.00 92.94 235 PRO A CA 1
ATOM 1762 C C . PRO A 1 235 ? -13.842 -16.147 27.796 1.00 92.94 235 PRO A C 1
ATOM 1764 O O . PRO A 1 235 ? -14.540 -16.108 28.823 1.00 92.94 235 PRO A O 1
ATOM 1767 N N . THR A 1 236 ? -12.727 -16.870 27.714 1.00 94.31 236 THR A N 1
ATOM 1768 C CA . THR A 1 236 ? -12.207 -17.716 28.799 1.00 94.31 236 THR A CA 1
ATOM 1769 C C . THR A 1 236 ? -10.948 -17.090 29.385 1.00 94.31 236 THR A C 1
ATOM 1771 O O . THR A 1 236 ? -10.042 -16.711 28.649 1.00 94.31 236 THR A O 1
ATOM 1774 N N . VAL A 1 237 ? -10.897 -16.975 30.713 1.00 95.00 237 VAL A N 1
ATOM 1775 C CA . VAL A 1 237 ? -9.730 -16.484 31.466 1.00 95.00 237 VAL A CA 1
ATOM 1776 C C . VAL A 1 237 ? -8.594 -17.498 31.343 1.00 95.00 237 VAL A C 1
ATOM 1778 O O . VAL A 1 237 ? -8.829 -18.696 31.477 1.00 95.00 237 VAL A O 1
ATOM 1781 N N . GLY A 1 238 ? -7.373 -17.021 31.120 1.00 95.44 238 GLY A N 1
ATOM 1782 C CA . GLY A 1 238 ? -6.202 -17.870 30.933 1.00 95.44 238 GLY A CA 1
ATOM 1783 C C . GLY A 1 238 ? -5.216 -17.296 29.922 1.00 95.44 238 GLY A C 1
ATOM 1784 O O . GLY A 1 238 ? -5.315 -16.140 29.504 1.00 95.44 238 GLY A O 1
ATOM 1785 N N . THR A 1 239 ? -4.249 -18.116 29.528 1.00 95.56 239 THR A N 1
ATOM 1786 C CA . THR A 1 239 ? -3.164 -17.704 28.639 1.00 95.56 239 THR A CA 1
ATOM 1787 C C . THR A 1 239 ? -3.607 -17.660 27.183 1.00 95.56 239 THR A C 1
ATOM 1789 O O . THR A 1 239 ? -4.346 -18.529 26.716 1.00 95.56 239 THR A O 1
ATOM 1792 N N . VAL A 1 240 ? -3.097 -16.666 26.466 1.00 95.62 240 VAL A N 1
ATOM 1793 C CA . VAL A 1 240 ? -3.181 -16.530 25.011 1.00 95.62 240 VAL A CA 1
ATOM 1794 C C . VAL A 1 240 ? -1.784 -16.228 24.468 1.00 95.62 240 VAL A C 1
ATOM 1796 O O . VAL A 1 240 ? -0.953 -15.634 25.162 1.00 95.62 240 VAL A O 1
ATOM 1799 N N . THR A 1 241 ? -1.495 -16.660 23.246 1.00 95.44 241 THR A N 1
ATOM 1800 C CA . THR A 1 241 ? -0.190 -16.449 22.599 1.00 95.44 241 THR A CA 1
ATOM 1801 C C . THR A 1 241 ? -0.360 -15.858 21.209 1.00 95.44 241 THR A C 1
ATOM 1803 O O . THR A 1 241 ? -1.444 -15.933 20.638 1.00 95.44 241 THR A O 1
ATOM 1806 N N . ASN A 1 242 ? 0.715 -15.292 20.657 1.00 94.06 242 ASN A N 1
ATOM 1807 C CA . ASN A 1 242 ? 0.732 -14.677 19.322 1.00 94.06 242 ASN A CA 1
ATOM 1808 C C . ASN A 1 242 ? -0.427 -13.690 19.128 1.00 94.06 242 ASN A C 1
ATOM 1810 O O . ASN A 1 242 ? -1.244 -13.838 18.221 1.00 94.06 242 ASN A O 1
ATOM 1814 N N . ILE A 1 243 ? -0.525 -12.722 20.038 1.00 94.88 243 ILE A N 1
ATOM 1815 C CA . ILE A 1 243 ? -1.503 -11.645 19.944 1.00 94.88 243 ILE A CA 1
ATOM 1816 C C . ILE A 1 243 ? -1.097 -10.778 18.758 1.00 94.88 243 ILE A C 1
ATOM 1818 O O . ILE A 1 243 ? -0.034 -10.149 18.771 1.00 94.88 243 ILE A O 1
ATOM 1822 N N . THR A 1 244 ? -1.945 -10.790 17.744 1.00 94.81 244 THR A N 1
ATOM 1823 C CA . THR A 1 244 ? -1.689 -10.237 16.419 1.00 94.81 244 THR A CA 1
ATOM 1824 C C . THR A 1 244 ? -2.705 -9.146 16.151 1.00 94.81 244 THR A C 1
ATOM 1826 O O . THR A 1 244 ? -3.889 -9.318 16.436 1.00 94.81 244 THR A O 1
ATOM 1829 N N . ILE A 1 245 ? -2.234 -8.004 15.664 1.00 93.56 245 ILE A N 1
ATOM 1830 C CA . ILE A 1 245 ? -3.103 -6.928 15.198 1.00 93.56 245 ILE A CA 1
ATOM 1831 C C . ILE A 1 245 ? -3.473 -7.258 13.755 1.00 93.56 245 ILE A C 1
ATOM 1833 O O . ILE A 1 245 ? -2.581 -7.512 12.945 1.00 93.56 245 ILE A O 1
ATOM 1837 N N . VAL A 1 246 ? -4.773 -7.267 13.477 1.00 91.94 246 VAL A N 1
ATOM 1838 C CA . VAL A 1 246 ? -5.354 -7.673 12.192 1.00 91.94 246 VAL A CA 1
ATOM 1839 C C . VAL A 1 246 ? -6.225 -6.567 11.614 1.00 91.94 246 VAL A C 1
ATOM 1841 O O . VAL A 1 246 ? -6.514 -5.572 12.287 1.00 91.94 246 VAL A O 1
ATOM 1844 N N . ASP A 1 247 ? -6.647 -6.753 10.362 1.00 86.44 247 ASP A N 1
ATOM 1845 C CA . ASP A 1 247 ? -7.496 -5.818 9.610 1.00 86.44 247 ASP A CA 1
ATOM 1846 C C . ASP A 1 247 ? -6.905 -4.400 9.530 1.00 86.44 247 ASP A C 1
ATOM 1848 O O . ASP A 1 247 ? -7.622 -3.401 9.400 1.00 86.44 247 ASP A O 1
ATOM 1852 N N . GLN A 1 248 ? -5.577 -4.305 9.615 1.00 87.25 248 GLN A N 1
ATOM 1853 C CA . GLN A 1 248 ? -4.877 -3.042 9.472 1.00 87.25 248 GLN A CA 1
ATOM 1854 C C . GLN A 1 248 ? -4.895 -2.603 8.016 1.00 87.25 248 GLN A C 1
ATOM 1856 O O . GLN A 1 248 ? -5.007 -3.394 7.073 1.00 87.25 248 GLN A O 1
ATOM 1861 N N . THR A 1 249 ? -4.814 -1.294 7.838 1.00 89.44 249 THR A N 1
ATOM 1862 C CA . THR A 1 249 ? -4.751 -0.700 6.513 1.00 89.44 249 THR A CA 1
ATOM 1863 C C . THR A 1 249 ? -3.585 0.249 6.441 1.00 89.44 249 THR A C 1
ATOM 1865 O O . THR A 1 249 ? -3.322 0.979 7.392 1.00 89.44 249 THR A O 1
ATOM 1868 N N . VAL A 1 250 ? -2.945 0.303 5.280 1.00 89.38 250 VAL A N 1
ATOM 1869 C CA . VAL A 1 250 ? -1.791 1.167 5.045 1.00 89.38 250 VAL A CA 1
ATOM 1870 C C . VAL A 1 250 ? -2.167 2.622 5.331 1.00 89.38 250 VAL A C 1
ATOM 1872 O O . VAL A 1 250 ? -2.948 3.240 4.599 1.00 89.38 250 VAL A O 1
ATOM 1875 N N . GLN A 1 251 ? -1.573 3.177 6.388 1.00 89.81 251 GLN A N 1
ATOM 1876 C CA . GLN A 1 251 ? -1.818 4.554 6.826 1.00 89.81 251 GLN A CA 1
ATOM 1877 C C . GLN A 1 251 ? -0.816 5.563 6.271 1.00 89.81 251 GLN A C 1
ATOM 1879 O O . GLN A 1 251 ? -1.050 6.771 6.343 1.00 89.81 251 GLN A O 1
ATOM 1884 N N . ASN A 1 252 ? 0.309 5.106 5.728 1.00 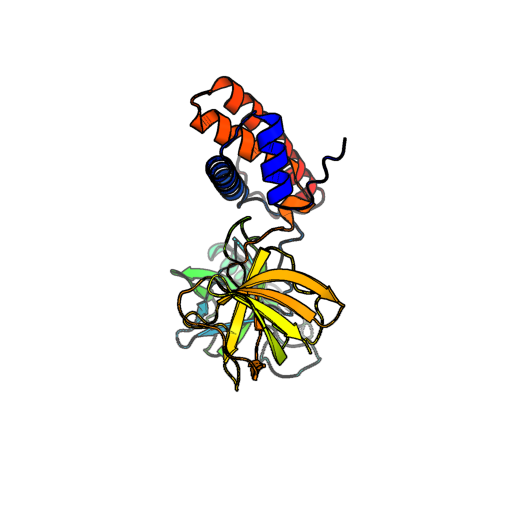87.75 252 ASN A N 1
ATOM 1885 C CA . ASN A 1 252 ? 1.324 5.997 5.197 1.00 87.75 252 ASN A CA 1
ATOM 1886 C C . ASN A 1 252 ? 2.139 5.334 4.089 1.00 87.75 252 ASN A C 1
ATOM 1888 O O . ASN A 1 252 ? 2.333 4.123 4.076 1.00 87.75 252 ASN A O 1
ATOM 1892 N N . ASN A 1 253 ? 2.666 6.149 3.182 1.00 86.56 253 ASN A N 1
ATOM 1893 C CA . ASN A 1 253 ? 3.656 5.721 2.210 1.00 86.56 253 ASN A CA 1
ATOM 1894 C C . ASN A 1 253 ? 4.638 6.857 1.897 1.00 86.56 253 ASN A C 1
ATOM 1896 O O . ASN A 1 253 ? 4.409 8.029 2.204 1.00 86.56 253 ASN A O 1
ATOM 1900 N N . LEU A 1 254 ? 5.757 6.506 1.261 1.00 81.00 254 LEU A N 1
ATOM 1901 C CA . LEU A 1 254 ? 6.832 7.455 0.957 1.00 81.00 254 LEU A CA 1
ATOM 1902 C C . LEU A 1 254 ? 6.374 8.607 0.053 1.00 81.00 254 LEU A C 1
ATOM 1904 O O . LEU A 1 254 ? 6.922 9.706 0.135 1.00 81.00 254 LEU A O 1
ATOM 1908 N N . VAL A 1 255 ? 5.373 8.376 -0.799 1.00 84.38 255 VAL A N 1
ATOM 1909 C CA . VAL A 1 255 ? 4.855 9.399 -1.716 1.00 84.38 255 VAL A CA 1
ATOM 1910 C C . VAL A 1 255 ? 4.026 10.426 -0.960 1.00 84.38 255 VAL A C 1
ATOM 1912 O O . VAL A 1 255 ? 4.206 11.613 -1.187 1.00 84.38 255 VAL A O 1
ATOM 1915 N N . LEU A 1 256 ? 3.175 10.004 -0.020 1.00 87.50 256 LEU A N 1
ATOM 1916 C CA . LEU A 1 256 ? 2.379 10.922 0.795 1.00 87.50 256 LEU A CA 1
ATOM 1917 C C . LEU A 1 256 ? 3.282 11.849 1.620 1.00 87.50 256 LEU A C 1
ATOM 1919 O O . LEU A 1 256 ? 3.001 13.037 1.738 1.00 87.50 256 LEU A O 1
ATOM 1923 N N . GLN A 1 257 ? 4.397 11.321 2.133 1.00 84.69 257 GLN A N 1
ATOM 1924 C CA . GLN A 1 257 ? 5.355 12.097 2.926 1.00 84.69 257 GLN A CA 1
ATOM 1925 C C . GLN A 1 257 ? 6.219 13.052 2.095 1.00 84.69 257 GLN A C 1
ATOM 1927 O O . GLN A 1 257 ? 6.628 14.098 2.592 1.00 84.69 257 GLN A O 1
ATOM 1932 N N . SER A 1 258 ? 6.528 12.696 0.846 1.00 81.31 258 SER A N 1
ATOM 1933 C CA . SER A 1 258 ? 7.419 13.491 -0.014 1.00 81.31 258 SER A CA 1
ATOM 1934 C C . SER A 1 258 ? 6.683 14.417 -0.981 1.00 81.31 258 SER A C 1
ATOM 1936 O O . SER A 1 258 ? 7.235 15.442 -1.374 1.00 81.31 258 SER A O 1
ATOM 1938 N N . TRP A 1 259 ? 5.453 14.070 -1.357 1.00 84.81 259 TRP A N 1
ATOM 1939 C CA . TRP A 1 259 ? 4.625 14.791 -2.319 1.00 84.81 259 TRP A CA 1
ATOM 1940 C C . TRP A 1 259 ? 3.126 14.725 -1.951 1.00 84.81 259 TRP A C 1
ATOM 1942 O O . TRP A 1 259 ? 2.311 14.151 -2.688 1.00 84.81 259 TRP A O 1
ATOM 1952 N N . PRO A 1 260 ? 2.724 15.313 -0.807 1.00 88.50 260 PRO A N 1
ATOM 1953 C CA . PRO A 1 260 ? 1.324 15.344 -0.382 1.00 88.50 260 PRO A CA 1
ATOM 1954 C C . PRO A 1 260 ? 0.420 16.109 -1.364 1.00 88.50 260 PRO A C 1
ATOM 1956 O O . PRO A 1 260 ? -0.768 15.807 -1.481 1.00 88.50 260 PRO A O 1
ATOM 1959 N N . GLU A 1 261 ? 0.959 17.068 -2.120 1.00 88.62 261 GLU A N 1
ATOM 1960 C CA . GLU A 1 261 ? 0.206 17.833 -3.117 1.00 88.62 261 GLU A CA 1
ATOM 1961 C C . GLU A 1 261 ? -0.335 16.949 -4.244 1.00 88.62 261 GLU A C 1
ATOM 1963 O O . GLU A 1 261 ? -1.444 17.187 -4.726 1.00 88.62 261 GLU A O 1
ATOM 1968 N N . GLY A 1 262 ? 0.410 15.910 -4.640 1.00 88.81 262 GLY A N 1
ATOM 1969 C CA . GLY A 1 262 ? -0.038 14.946 -5.646 1.00 88.81 262 GLY A CA 1
ATOM 1970 C C . GLY A 1 262 ? -1.323 14.241 -5.222 1.00 88.81 262 GLY A C 1
ATOM 1971 O O . GLY A 1 262 ? -2.282 14.191 -5.996 1.00 88.81 262 GLY A O 1
ATOM 1972 N N . TYR A 1 263 ? -1.375 13.807 -3.958 1.00 92.06 263 TYR A N 1
ATOM 1973 C CA . TYR A 1 263 ? -2.568 13.215 -3.355 1.00 92.06 263 TYR A CA 1
ATOM 1974 C C . TYR A 1 263 ? -3.725 14.203 -3.313 1.00 92.06 263 TYR A C 1
ATOM 1976 O O . TYR A 1 263 ? -4.828 13.866 -3.738 1.00 92.06 263 TYR A O 1
ATOM 1984 N N . VAL A 1 264 ? -3.492 15.429 -2.843 1.00 93.75 264 VAL A N 1
ATOM 1985 C CA . VAL A 1 264 ? -4.555 16.434 -2.722 1.00 93.75 264 VAL A CA 1
ATOM 1986 C C . VAL A 1 264 ? -5.135 16.792 -4.091 1.00 93.75 264 VAL A C 1
ATOM 1988 O O . VAL A 1 264 ? -6.347 16.709 -4.288 1.00 93.75 264 VAL A O 1
ATOM 1991 N N . TYR A 1 265 ? -4.296 17.165 -5.060 1.00 94.56 265 TYR A N 1
ATOM 1992 C CA . TYR A 1 265 ? -4.768 17.618 -6.372 1.00 94.56 265 TYR A CA 1
ATOM 1993 C C . TYR A 1 265 ? -5.380 16.481 -7.188 1.00 94.56 265 TYR A C 1
ATOM 1995 O O . TYR A 1 265 ? -6.427 16.676 -7.807 1.00 94.56 265 TYR A O 1
ATOM 2003 N N . GLY A 1 266 ? -4.769 15.292 -7.152 1.00 93.62 266 GLY A N 1
ATOM 2004 C CA . GLY A 1 266 ? -5.313 14.104 -7.803 1.00 93.62 266 GLY A CA 1
ATOM 2005 C C . GLY A 1 266 ? -6.673 13.719 -7.217 1.00 93.62 266 GLY A C 1
ATOM 2006 O O . GLY A 1 266 ? -7.634 13.545 -7.963 1.00 93.62 266 GLY A O 1
ATOM 2007 N N . THR A 1 267 ? -6.794 13.688 -5.886 1.00 95.31 267 THR A N 1
ATOM 2008 C CA . THR A 1 267 ? -8.056 13.339 -5.212 1.00 95.31 267 THR A CA 1
ATOM 2009 C C . THR A 1 267 ? -9.157 14.344 -5.533 1.00 95.31 267 THR A C 1
ATOM 2011 O O . THR A 1 267 ? -10.278 13.941 -5.838 1.00 95.31 267 THR A O 1
ATOM 2014 N N . LEU A 1 268 ? -8.859 15.649 -5.509 1.00 96.00 268 LEU A N 1
ATOM 2015 C CA . LEU A 1 268 ? -9.840 16.686 -5.843 1.00 96.00 268 LEU A CA 1
ATOM 2016 C C . LEU A 1 268 ? -10.289 16.589 -7.304 1.00 96.00 268 LEU A C 1
ATOM 2018 O O . LEU A 1 268 ? -11.487 16.671 -7.574 1.00 96.00 268 LEU A O 1
ATOM 2022 N N . ARG A 1 269 ? -9.365 16.345 -8.243 1.00 95.19 269 ARG A N 1
ATOM 2023 C CA . ARG A 1 269 ? -9.706 16.089 -9.650 1.00 95.19 269 ARG A CA 1
ATOM 2024 C C . ARG A 1 269 ? -10.721 14.948 -9.770 1.00 95.19 269 ARG A C 1
ATOM 2026 O O . ARG A 1 269 ? -11.773 15.146 -10.376 1.00 95.19 269 ARG A O 1
ATOM 2033 N N . GLU A 1 270 ? -10.440 13.790 -9.174 1.00 95.06 270 GLU A N 1
ATOM 2034 C CA . GLU A 1 270 ? -11.333 12.622 -9.239 1.00 95.06 270 GLU A CA 1
ATOM 2035 C C . GLU A 1 270 ? -12.677 12.878 -8.533 1.00 95.06 270 GLU A C 1
ATOM 2037 O O . GLU A 1 270 ? -13.743 12.529 -9.049 1.00 95.06 270 GLU A O 1
ATOM 2042 N N . TYR A 1 271 ? -12.654 13.584 -7.400 1.00 95.94 271 TYR A N 1
ATOM 2043 C CA . TYR A 1 271 ? -13.848 13.975 -6.651 1.00 95.94 271 TYR A CA 1
ATOM 2044 C C . TYR A 1 271 ? -14.806 14.858 -7.471 1.00 95.94 271 TYR 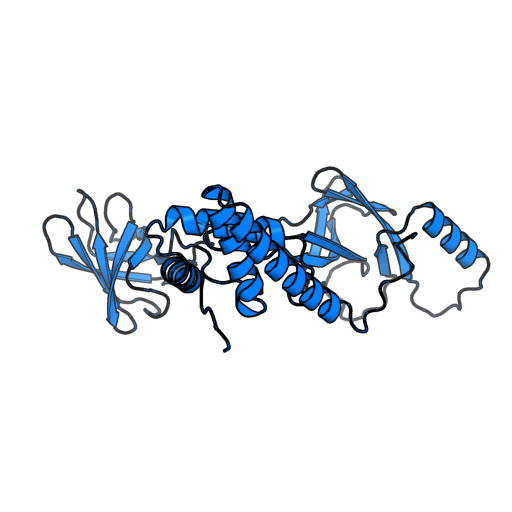A C 1
ATOM 2046 O O . TYR A 1 271 ? -16.018 14.605 -7.499 1.00 95.94 271 TYR A O 1
ATOM 2054 N N . TYR A 1 272 ? -14.288 15.879 -8.165 1.00 95.81 272 TYR A N 1
ATOM 2055 C CA . TYR A 1 272 ? -15.100 16.771 -9.003 1.00 95.81 272 TYR A CA 1
ATOM 2056 C C . TYR A 1 272 ? -15.560 16.098 -10.303 1.00 95.81 272 TYR A C 1
ATOM 2058 O O . TYR A 1 272 ? -16.701 16.315 -10.726 1.00 95.81 272 TYR A O 1
ATOM 2066 N N . LEU A 1 273 ? -14.743 15.217 -10.899 1.00 94.12 273 LEU A N 1
ATOM 2067 C CA . LEU A 1 273 ? -15.167 14.390 -12.037 1.00 94.12 273 LEU A CA 1
ATOM 2068 C C . LEU A 1 273 ? -16.366 13.512 -11.669 1.00 94.12 273 LEU A C 1
ATOM 2070 O O . LEU A 1 273 ? -17.363 13.491 -12.395 1.00 94.12 273 LEU A O 1
ATOM 2074 N N . LYS A 1 274 ? -16.320 12.855 -10.504 1.00 92.94 274 LYS A N 1
ATOM 2075 C CA . LYS A 1 274 ? -17.424 12.026 -9.997 1.00 92.94 274 LYS A CA 1
ATOM 2076 C C . LYS A 1 274 ? -18.717 12.825 -9.793 1.00 92.94 274 LYS A C 1
ATOM 2078 O O . LYS A 1 274 ? -19.807 12.306 -10.030 1.00 92.94 274 LYS A O 1
ATOM 2083 N N . ARG A 1 275 ? -18.605 14.109 -9.436 1.00 92.50 275 ARG A N 1
ATOM 2084 C CA . ARG A 1 275 ? -19.729 15.060 -9.303 1.00 92.50 275 ARG A CA 1
ATOM 2085 C C . ARG A 1 275 ? -20.179 15.702 -10.613 1.00 92.50 275 ARG A C 1
ATOM 2087 O O . ARG A 1 275 ? -21.107 16.504 -10.596 1.00 92.50 275 ARG A O 1
ATOM 2094 N N . LYS A 1 276 ? -19.569 15.337 -11.745 1.00 93.31 276 LYS A N 1
ATOM 2095 C CA . LYS A 1 276 ? -19.835 15.921 -13.071 1.00 93.31 276 LYS A CA 1
ATOM 2096 C C . LYS A 1 276 ? -19.539 17.427 -13.141 1.00 93.31 276 LYS A C 1
ATOM 2098 O O . LYS A 1 276 ? -20.133 18.138 -13.946 1.00 93.31 276 LYS A O 1
ATOM 2103 N N . MET A 1 277 ? -18.598 17.903 -12.328 1.00 94.00 277 MET A N 1
ATOM 2104 C CA . MET A 1 277 ? -18.129 19.290 -12.312 1.00 94.00 277 MET A CA 1
ATOM 2105 C C . MET A 1 277 ? -16.833 19.400 -13.123 1.00 94.00 277 MET A C 1
ATOM 2107 O O . MET A 1 277 ? -15.733 19.466 -12.577 1.00 94.00 277 MET A O 1
ATOM 2111 N N . ALA A 1 278 ? -16.960 19.345 -14.452 1.00 93.56 278 ALA A N 1
ATOM 2112 C CA . ALA A 1 278 ? -15.813 19.240 -15.358 1.00 93.56 278 ALA A CA 1
ATOM 2113 C C . ALA A 1 278 ? -14.874 20.462 -15.315 1.00 93.56 278 ALA A C 1
ATOM 2115 O O . ALA A 1 278 ? -13.665 20.299 -15.465 1.00 93.56 278 ALA A O 1
ATOM 2116 N N . GLU A 1 279 ? -15.410 21.663 -15.085 1.00 95.69 279 GLU A N 1
ATOM 2117 C CA . GLU A 1 279 ? -14.620 22.899 -15.001 1.00 95.69 279 GLU A CA 1
ATOM 2118 C C . GLU A 1 279 ? -13.697 22.891 -13.776 1.00 95.69 279 GLU A C 1
ATOM 2120 O O . GLU A 1 279 ? -12.486 23.065 -13.912 1.00 95.69 279 GLU A O 1
ATOM 2125 N N . ASP A 1 280 ? -14.236 22.579 -12.595 1.00 94.12 280 ASP A N 1
ATOM 2126 C CA . ASP A 1 280 ? -13.440 22.462 -11.369 1.00 94.12 280 ASP A CA 1
ATOM 2127 C C . ASP A 1 280 ? -12.434 21.313 -11.461 1.00 94.12 280 ASP A C 1
ATOM 2129 O O . ASP A 1 280 ? -11.263 21.469 -11.108 1.00 94.12 280 ASP A O 1
ATOM 2133 N N . ALA A 1 281 ? -12.855 20.166 -12.002 1.00 94.50 281 ALA A N 1
ATOM 2134 C CA . ALA A 1 281 ? -11.957 19.043 -12.242 1.00 94.50 281 ALA A CA 1
ATOM 2135 C C . ALA A 1 281 ? -10.767 19.429 -13.138 1.00 94.50 281 ALA A C 1
ATOM 2137 O O . ALA A 1 281 ? -9.642 19.001 -12.874 1.00 94.50 281 ALA A O 1
ATOM 2138 N N . ALA A 1 282 ? -10.989 20.256 -14.166 1.00 95.06 282 ALA A N 1
ATOM 2139 C CA . ALA A 1 282 ? -9.929 20.734 -15.048 1.00 95.06 282 ALA A CA 1
ATOM 2140 C C . ALA A 1 282 ? -8.928 21.642 -14.314 1.00 95.06 282 ALA A C 1
ATOM 2142 O O . ALA A 1 282 ? -7.723 21.516 -14.537 1.00 95.06 282 ALA A O 1
ATOM 2143 N N . VAL A 1 283 ? -9.391 22.494 -13.392 1.00 96.06 283 VAL A N 1
ATOM 2144 C CA . VAL A 1 283 ? -8.509 23.330 -12.554 1.00 96.06 283 VAL A CA 1
ATOM 2145 C C . VAL A 1 283 ? -7.582 22.461 -11.700 1.00 96.06 283 VAL A C 1
ATOM 2147 O O . VAL A 1 283 ? -6.374 22.706 -11.636 1.00 96.06 283 VAL A O 1
ATOM 2150 N N . TRP A 1 284 ? -8.115 21.418 -11.062 1.00 95.00 284 TRP A N 1
ATOM 2151 C CA . TRP A 1 284 ? -7.304 20.506 -10.248 1.00 95.00 284 TRP A CA 1
ATOM 2152 C C . TRP A 1 284 ? -6.386 19.623 -11.089 1.00 95.00 284 TRP A C 1
ATOM 2154 O O . TRP A 1 284 ? -5.245 19.393 -10.693 1.00 95.00 284 TRP A O 1
ATOM 2164 N N . ALA A 1 285 ? -6.824 19.214 -12.281 1.00 93.56 285 ALA A N 1
ATOM 2165 C CA . ALA A 1 285 ? -5.975 18.511 -13.237 1.00 93.56 285 ALA A CA 1
ATOM 2166 C C . ALA A 1 285 ? -4.772 19.358 -13.677 1.00 93.56 285 ALA A C 1
ATOM 2168 O O . ALA A 1 285 ? -3.657 18.849 -13.733 1.00 93.56 285 ALA A O 1
ATOM 2169 N N . GLN A 1 286 ? -4.963 20.656 -13.930 1.00 94.94 286 GLN A N 1
ATOM 2170 C CA . GLN A 1 286 ? -3.863 21.565 -14.270 1.00 94.94 286 GLN A CA 1
ATOM 2171 C C . GLN A 1 286 ? -2.856 21.702 -13.123 1.00 94.94 286 GLN A C 1
ATOM 2173 O O . GLN A 1 286 ? -1.650 21.632 -13.357 1.00 94.94 286 GLN A O 1
ATOM 2178 N N . LYS A 1 287 ? -3.333 21.847 -11.879 1.00 93.19 287 LYS A N 1
ATOM 2179 C CA . LYS A 1 287 ? -2.459 21.889 -10.694 1.00 93.19 287 LYS A CA 1
ATOM 2180 C C . LYS A 1 287 ? -1.696 20.581 -10.498 1.00 93.19 287 LYS A C 1
ATOM 2182 O O . LYS A 1 287 ? -0.508 20.615 -10.191 1.00 93.19 287 LYS A O 1
ATOM 2187 N N . TRP A 1 288 ? -2.365 19.446 -10.702 1.00 91.56 288 TRP A N 1
ATOM 2188 C CA . TRP A 1 288 ? -1.741 18.128 -10.643 1.00 91.56 288 TRP A CA 1
ATOM 2189 C C . TRP A 1 288 ? -0.653 17.973 -11.713 1.00 91.56 288 TRP A C 1
ATOM 2191 O O . TRP A 1 288 ? 0.470 17.623 -11.363 1.00 91.56 288 TRP A O 1
ATOM 2201 N N . ASN A 1 289 ? -0.934 18.327 -12.973 1.00 90.00 289 ASN A N 1
ATOM 2202 C CA . ASN A 1 289 ? 0.044 18.279 -14.067 1.00 90.00 289 ASN A CA 1
ATOM 2203 C C . ASN A 1 289 ? 1.276 19.142 -13.766 1.00 90.00 289 ASN A C 1
ATOM 2205 O O . ASN A 1 289 ? 2.401 18.674 -13.895 1.00 90.00 289 ASN A O 1
ATOM 2209 N N . LEU A 1 290 ? 1.075 20.380 -13.306 1.00 90.00 290 LEU A N 1
ATOM 2210 C CA . LEU A 1 290 ? 2.180 21.278 -12.968 1.00 90.00 290 LEU A CA 1
ATOM 2211 C C . LEU A 1 290 ? 3.049 20.717 -11.831 1.00 90.00 290 LEU A C 1
ATOM 2213 O O . LEU A 1 290 ? 4.280 20.769 -11.891 1.00 90.00 290 LEU A O 1
ATOM 2217 N N . ALA A 1 291 ? 2.414 20.173 -10.790 1.00 86.56 291 ALA A N 1
ATOM 2218 C CA . ALA A 1 291 ? 3.120 19.553 -9.674 1.00 86.56 291 ALA A CA 1
ATOM 2219 C C . ALA A 1 291 ? 3.896 18.307 -10.131 1.00 86.56 291 ALA A C 1
ATOM 2221 O O . ALA A 1 291 ? 5.071 18.157 -9.796 1.00 86.56 291 ALA A O 1
ATOM 2222 N N . TRP A 1 292 ? 3.273 17.464 -10.955 1.00 85.56 292 TRP A N 1
ATOM 2223 C CA . TRP A 1 292 ? 3.896 16.286 -11.551 1.00 85.56 292 TRP A CA 1
ATOM 2224 C C . TRP A 1 292 ? 5.121 16.639 -12.397 1.00 85.56 292 TRP A C 1
ATOM 2226 O O . TRP A 1 292 ? 6.188 16.046 -12.230 1.00 85.56 292 TRP A O 1
ATOM 2236 N N . GLU A 1 293 ? 4.983 17.610 -13.301 1.00 84.12 293 GLU A N 1
ATOM 2237 C CA . GLU A 1 293 ? 6.069 18.085 -14.161 1.00 84.12 293 GLU A CA 1
ATOM 2238 C C . GLU A 1 293 ? 7.223 18.636 -13.330 1.00 84.12 293 GLU A C 1
ATOM 2240 O O . GLU A 1 293 ? 8.377 18.323 -13.609 1.00 84.12 293 GLU A O 1
ATOM 2245 N N . THR A 1 294 ? 6.921 19.372 -12.259 1.00 82.31 294 THR A N 1
ATOM 2246 C CA . THR A 1 294 ? 7.934 19.900 -11.337 1.00 82.31 294 THR A CA 1
ATOM 2247 C C . THR A 1 294 ? 8.702 18.773 -10.647 1.00 82.31 294 THR A C 1
ATOM 2249 O O . THR A 1 294 ? 9.932 18.787 -10.634 1.00 82.31 294 THR A O 1
ATOM 2252 N N . VAL A 1 295 ? 8.003 17.775 -10.095 1.00 79.44 295 VAL A N 1
ATOM 2253 C CA . VAL A 1 295 ? 8.647 16.620 -9.444 1.00 79.44 295 VAL A CA 1
ATOM 2254 C C . VAL A 1 295 ? 9.477 15.828 -10.454 1.00 79.44 295 VAL A C 1
ATOM 2256 O O . VAL A 1 295 ? 10.612 15.452 -10.165 1.00 79.44 295 VAL A O 1
ATOM 2259 N N . THR A 1 296 ? 8.946 15.625 -11.658 1.00 76.88 296 THR A N 1
ATOM 2260 C CA . THR A 1 296 ? 9.636 14.918 -12.741 1.00 76.88 296 THR A CA 1
ATOM 2261 C C . THR A 1 296 ? 10.893 15.664 -13.190 1.00 76.88 296 THR A C 1
ATOM 2263 O O . THR A 1 296 ? 11.944 15.047 -13.356 1.00 76.88 296 THR A O 1
ATOM 2266 N N . ASP A 1 297 ? 10.824 16.986 -13.349 1.00 76.44 297 ASP A N 1
ATOM 2267 C CA . ASP A 1 297 ? 11.969 17.825 -13.705 1.00 76.44 297 ASP A CA 1
ATOM 2268 C C . ASP A 1 297 ? 13.047 17.791 -12.617 1.00 76.44 297 ASP A C 1
ATOM 2270 O O . ASP A 1 297 ? 14.205 17.495 -12.910 1.00 76.44 297 ASP A O 1
ATOM 2274 N N . GLN A 1 298 ? 12.674 17.965 -11.343 1.00 73.44 298 GLN A N 1
ATOM 2275 C CA . GLN A 1 298 ? 13.618 17.823 -10.225 1.00 73.44 298 GLN A CA 1
ATOM 2276 C C . GLN A 1 298 ? 14.257 16.436 -10.196 1.00 73.44 298 GLN A C 1
ATOM 2278 O O . GLN A 1 298 ? 15.461 16.309 -9.975 1.00 73.44 298 GLN A O 1
ATOM 2283 N N . ASN A 1 299 ? 13.471 15.394 -10.460 1.00 69.75 299 ASN A N 1
ATOM 2284 C CA . ASN A 1 299 ? 13.974 14.033 -10.500 1.00 69.75 299 ASN A CA 1
ATOM 2285 C C . ASN A 1 299 ? 14.937 13.797 -11.672 1.00 69.75 299 ASN A C 1
ATOM 2287 O O . ASN A 1 299 ? 15.844 12.977 -11.546 1.00 69.75 299 ASN A O 1
ATOM 2291 N N . ASN A 1 300 ? 14.765 14.495 -12.794 1.00 68.25 300 ASN A N 1
ATOM 2292 C CA . ASN A 1 300 ? 15.622 14.379 -13.975 1.00 68.25 300 ASN A CA 1
ATOM 2293 C C . ASN A 1 300 ? 16.810 15.351 -13.961 1.00 68.25 300 ASN A C 1
ATOM 2295 O O . ASN A 1 300 ? 17.773 15.164 -14.709 1.00 68.25 300 ASN A O 1
ATOM 2299 N N . LYS A 1 301 ? 16.787 16.369 -13.098 1.00 61.44 301 LYS A N 1
ATOM 2300 C CA . LYS A 1 301 ? 17.824 17.394 -13.009 1.00 61.44 301 LYS A CA 1
ATOM 2301 C C . LYS A 1 301 ? 19.183 16.776 -12.676 1.00 61.44 301 LYS A C 1
ATOM 2303 O O . LYS A 1 301 ? 19.394 16.212 -11.607 1.00 61.44 301 LYS A O 1
ATOM 2308 N N . GLY A 1 302 ? 20.123 16.896 -13.614 1.00 54.81 302 GLY A N 1
ATOM 2309 C CA . GLY A 1 302 ? 21.486 16.373 -13.471 1.00 54.81 302 GLY A CA 1
ATOM 2310 C C . GLY A 1 302 ? 21.626 14.864 -13.695 1.00 54.81 302 GLY A C 1
ATOM 2311 O O . GLY A 1 302 ? 22.738 14.348 -13.593 1.00 54.81 302 GLY A O 1
ATOM 2312 N N . LYS A 1 303 ? 20.543 14.151 -14.037 1.00 58.72 303 LYS A N 1
ATOM 2313 C CA . LYS A 1 303 ? 20.628 12.754 -14.472 1.00 58.72 303 LYS A CA 1
ATOM 2314 C C . LYS A 1 303 ? 20.909 12.702 -15.969 1.00 58.72 303 LYS A C 1
ATOM 2316 O O . LYS A 1 303 ? 20.203 13.307 -16.771 1.00 58.72 303 LYS A O 1
ATOM 2321 N N . TRP A 1 304 ? 21.934 11.949 -16.357 1.00 44.69 304 TRP A N 1
ATOM 2322 C CA . TRP A 1 304 ? 22.123 11.578 -17.755 1.00 44.69 304 TRP A CA 1
ATOM 2323 C C . TRP A 1 304 ? 21.016 10.588 -18.133 1.00 44.69 304 TRP A C 1
ATOM 2325 O O . TRP A 1 304 ? 20.984 9.473 -17.622 1.00 44.69 304 TRP A O 1
ATOM 2335 N N . SER A 1 305 ? 20.089 10.991 -19.002 1.00 51.09 305 SER A N 1
ATOM 2336 C CA . SER A 1 305 ? 18.934 10.168 -19.390 1.00 51.09 305 SER A CA 1
ATOM 2337 C C . SER A 1 305 ? 19.267 9.008 -20.340 1.00 51.09 305 SER A C 1
ATOM 2339 O O . SER A 1 305 ? 18.350 8.390 -20.873 1.00 51.09 305 SER A O 1
ATOM 2341 N N . GLY A 1 306 ? 20.547 8.736 -20.622 1.00 38.91 306 GLY A N 1
ATOM 2342 C CA . GLY A 1 306 ? 20.923 7.906 -21.768 1.00 38.91 306 GLY A CA 1
ATOM 2343 C C . GLY A 1 306 ? 20.452 8.528 -23.091 1.00 38.91 306 GLY A C 1
ATOM 2344 O O . GLY A 1 306 ? 19.770 9.555 -23.112 1.00 38.91 306 GLY A O 1
ATOM 2345 N N . GLY A 1 307 ? 20.882 7.957 -24.215 1.00 39.03 307 GLY A N 1
ATOM 2346 C CA . GLY A 1 307 ? 20.563 8.457 -25.555 1.00 39.03 307 GLY A CA 1
ATOM 2347 C C . GLY A 1 307 ? 19.063 8.681 -25.775 1.00 39.03 307 GLY A C 1
ATOM 2348 O O . GLY A 1 307 ? 18.222 7.945 -25.264 1.00 39.03 307 GLY A O 1
ATOM 2349 N N . HIS A 1 308 ? 18.748 9.736 -26.525 1.00 32.66 308 HIS A N 1
ATOM 2350 C CA . HIS A 1 308 ? 17.401 10.194 -26.844 1.00 32.66 308 HIS A CA 1
ATOM 2351 C C . HIS A 1 308 ? 16.422 9.052 -27.171 1.00 32.66 308 HIS A C 1
ATOM 2353 O O . HIS A 1 308 ? 16.531 8.410 -28.208 1.00 32.66 308 HIS A O 1
ATOM 2359 N N . THR A 1 309 ? 15.403 8.869 -26.332 1.00 38.62 309 THR A N 1
ATOM 2360 C CA . THR A 1 309 ? 14.162 8.157 -26.699 1.00 38.62 309 THR A CA 1
ATOM 2361 C C . THR A 1 309 ? 13.060 9.112 -27.168 1.00 38.62 309 THR A C 1
ATOM 2363 O O . THR A 1 309 ? 11.984 8.669 -27.553 1.00 38.62 309 THR A O 1
ATOM 2366 N N . LYS A 1 310 ? 13.322 10.426 -27.194 1.00 30.94 310 LYS A N 1
ATOM 2367 C CA . LYS A 1 310 ? 12.479 11.402 -27.893 1.00 30.94 310 LYS A CA 1
ATOM 2368 C C . LYS A 1 310 ? 13.071 11.673 -29.274 1.00 30.94 310 LYS A C 1
ATOM 2370 O O . LYS A 1 310 ? 13.974 12.497 -29.402 1.00 30.94 310 LYS A O 1
ATOM 2375 N N . MET A 1 311 ? 12.568 10.974 -30.290 1.00 27.12 311 MET A N 1
ATOM 2376 C CA . MET A 1 311 ? 12.504 11.581 -31.617 1.00 27.12 311 MET A CA 1
ATOM 2377 C C . MET A 1 311 ? 11.380 12.615 -31.555 1.00 27.12 311 MET A C 1
ATOM 2379 O O . MET A 1 311 ? 10.247 12.271 -31.220 1.00 27.12 311 MET A O 1
ATOM 2383 N N . TRP A 1 312 ? 11.747 13.875 -31.759 1.00 38.38 312 TRP A N 1
ATOM 2384 C CA . TRP A 1 312 ? 10.811 14.942 -32.092 1.00 38.38 312 TRP A CA 1
ATOM 2385 C C . TRP A 1 312 ? 10.387 14.763 -33.547 1.00 38.38 312 TRP A C 1
ATOM 2387 O O . TRP A 1 312 ? 11.257 14.327 -34.340 1.00 38.38 312 TRP A O 1
#

pLDDT: mean 82.21, std 15.41, range [27.12, 96.75]